Protein AF-A0A553KZY8-F1 (afdb_monomer)

Sequence (275 aa):
MKLNYQLAHQRLLADSADKKVLELLSATKGFQQPDINSLSAKQFLNIAKHLELTEASVRMALSRQTKQGKLNRDDGRYTLTRNQNPYVVPRFWLDIKYRCQPWKQDWLLVSFTDAKLSITVSRRLVRRMELLGLKFVPNLGWLRPNNLSELQQEVSYDLSNATQSNDFVCAILTSLDTNQQVRFQKLWPLAQLNQFYVDAEIYISEEMNRTESLPDDDILKRSFAIGRLLVEQLSIDPWLPEEMIDVNARERLIRTSTSYYQQIKPAWLNILDQD

pLDDT: mean 88.97, std 8.61, range [55.78, 97.56]

Secondary structure (DSSP, 8-state):
----HHHHHHHHHHS-HHHHHHHHHHHHGGG--GGGGSEEHHHHHHHHHHTT--HHHHHHHHHHHHHTTSEEEETTEEEEPPPS-TT---S-HHHHGGGB----S-EEEEEE---S--HHHHHHHHHHHHHTT-EEETTTEEEEES-BTTHHHHHHHHHHHHHSS--EEEEEE----HHHHHHHHTTS-HHHHHHHHHHHHHHHHHHHHHHTTS-HHHHHHHHHHHHHHHHHHHHT-----TTTS-HHHHHHHHHHHHHHHHHHHHHHHHHHT--

Structure (mmCIF, N/CA/C/O backbone):
data_AF-A0A553KZY8-F1
#
_entry.id   AF-A0A553KZY8-F1
#
loop_
_atom_site.group_PDB
_atom_site.id
_atom_site.type_symbol
_atom_site.label_atom_id
_atom_site.label_alt_id
_atom_site.label_comp_id
_atom_site.label_asym_id
_atom_site.label_entity_id
_atom_site.label_seq_id
_atom_site.pdbx_PDB_ins_code
_atom_site.Cartn_x
_atom_site.Cartn_y
_atom_site.Cartn_z
_atom_site.occupancy
_atom_site.B_iso_or_equiv
_atom_site.auth_seq_id
_atom_site.auth_comp_id
_atom_site.auth_asym_id
_atom_site.auth_atom_id
_atom_site.pdbx_PDB_model_num
ATOM 1 N N . MET A 1 1 ? 9.506 10.217 2.127 1.00 61.31 1 MET A N 1
ATOM 2 C CA . MET A 1 1 ? 8.412 10.766 2.967 1.00 61.31 1 MET A CA 1
ATOM 3 C C . MET A 1 1 ? 8.578 10.172 4.359 1.00 61.31 1 MET A C 1
ATOM 5 O O . MET A 1 1 ? 8.914 9.001 4.414 1.00 61.31 1 MET A O 1
ATOM 9 N N . LYS A 1 2 ? 8.428 10.926 5.456 1.00 78.38 2 LYS A N 1
ATOM 10 C CA . LYS A 1 2 ? 8.705 10.414 6.814 1.00 78.38 2 LYS A CA 1
ATOM 11 C C . LYS A 1 2 ? 7.401 10.107 7.553 1.00 78.38 2 LYS A C 1
ATOM 13 O O . LYS A 1 2 ? 6.474 10.915 7.495 1.00 78.38 2 LYS A O 1
ATOM 18 N N . LEU A 1 3 ? 7.325 8.961 8.233 1.00 87.38 3 LEU A N 1
ATOM 19 C CA . LEU A 1 3 ? 6.229 8.685 9.164 1.00 87.38 3 LEU A CA 1
ATOM 20 C C . LEU A 1 3 ? 6.315 9.665 10.340 1.00 87.38 3 LEU A C 1
ATOM 22 O O . LEU A 1 3 ? 7.398 9.942 10.853 1.00 87.38 3 LEU A O 1
ATOM 26 N N . ASN A 1 4 ? 5.179 10.248 10.716 1.00 91.25 4 ASN A N 1
ATOM 27 C CA . ASN A 1 4 ? 5.106 11.253 11.771 1.00 91.25 4 ASN A CA 1
ATOM 28 C C . ASN A 1 4 ? 3.692 11.274 12.363 1.00 91.25 4 ASN A C 1
ATOM 30 O O . ASN A 1 4 ? 2.723 11.512 11.638 1.00 91.25 4 ASN A O 1
ATOM 34 N N . TYR A 1 5 ? 3.584 11.063 13.677 1.00 91.88 5 TYR A N 1
ATOM 35 C CA . TYR A 1 5 ? 2.301 11.043 14.374 1.00 91.88 5 TYR A CA 1
ATOM 36 C C . TYR A 1 5 ? 1.540 12.366 14.299 1.00 91.88 5 TYR A C 1
ATOM 38 O O . TYR A 1 5 ? 0.346 12.342 14.042 1.00 91.88 5 TYR A O 1
ATOM 46 N N . GLN A 1 6 ? 2.193 13.518 14.466 1.00 90.75 6 GLN A N 1
ATOM 47 C CA . GLN A 1 6 ? 1.514 14.819 14.408 1.00 90.75 6 GLN A CA 1
ATOM 48 C C . GLN A 1 6 ? 0.890 15.054 13.030 1.00 90.75 6 GLN A C 1
ATOM 50 O O . GLN A 1 6 ? -0.272 15.442 12.937 1.00 90.75 6 GLN A O 1
ATOM 55 N N . LEU A 1 7 ? 1.631 14.742 11.962 1.00 89.06 7 LEU A N 1
ATOM 56 C CA . LEU A 1 7 ? 1.116 14.812 10.594 1.00 89.06 7 LEU A CA 1
ATOM 57 C C . LEU A 1 7 ? -0.040 13.824 10.382 1.00 89.06 7 LEU A C 1
ATOM 59 O O . LEU A 1 7 ? -1.066 14.184 9.806 1.00 89.06 7 LEU A O 1
ATOM 63 N N . ALA A 1 8 ? 0.118 12.580 10.837 1.00 89.19 8 ALA A N 1
ATOM 64 C CA . ALA A 1 8 ? -0.904 11.547 10.707 1.00 89.19 8 ALA A CA 1
ATOM 65 C C . ALA A 1 8 ? -2.190 11.921 11.461 1.00 89.19 8 ALA A C 1
ATOM 67 O O . ALA A 1 8 ? -3.287 11.789 10.921 1.00 8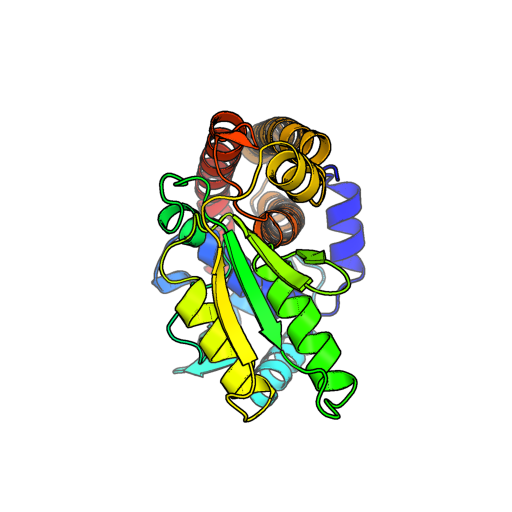9.19 8 ALA A O 1
ATOM 68 N N . HIS A 1 9 ? -2.048 12.451 12.673 1.00 90.31 9 HIS A N 1
ATOM 69 C CA . HIS A 1 9 ? -3.138 12.921 13.514 1.00 90.31 9 HIS A CA 1
ATOM 70 C C . HIS A 1 9 ? -3.841 14.134 12.895 1.00 90.31 9 HIS A C 1
ATOM 72 O O . HIS A 1 9 ? -5.059 14.138 12.766 1.00 90.31 9 HIS A O 1
ATOM 78 N N . GLN A 1 10 ? -3.096 15.129 12.405 1.00 89.81 10 GLN A N 1
ATOM 79 C CA . GLN A 1 10 ? -3.681 16.285 11.721 1.00 89.81 10 GLN A CA 1
ATOM 80 C C . GLN A 1 10 ? -4.483 15.868 10.479 1.00 89.81 10 GLN A C 1
ATOM 82 O O . GLN A 1 10 ? -5.581 16.375 10.249 1.00 89.81 10 GLN A O 1
ATOM 87 N N . ARG A 1 11 ? -3.966 14.919 9.686 1.00 87.44 11 ARG A N 1
ATOM 88 C CA . ARG A 1 11 ? -4.702 14.365 8.539 1.00 87.44 11 ARG A CA 1
ATOM 89 C C . ARG A 1 11 ? -5.957 13.626 8.989 1.00 87.44 11 ARG A C 1
ATOM 91 O O . ARG A 1 11 ? -7.013 13.849 8.409 1.00 87.44 11 ARG A O 1
ATOM 98 N N . LEU A 1 12 ? -5.858 12.820 10.048 1.00 86.44 12 LEU A N 1
ATOM 99 C CA . LEU A 1 12 ? -7.002 12.137 10.645 1.00 86.44 12 LEU A CA 1
ATOM 100 C C . LEU A 1 12 ? -8.098 13.124 11.060 1.00 86.44 12 LEU A C 1
ATOM 102 O O . LEU A 1 12 ? -9.259 12.873 10.763 1.00 86.44 12 LEU A O 1
ATOM 106 N N . LEU A 1 13 ? -7.762 14.254 11.678 1.00 87.00 13 LEU A N 1
ATOM 107 C CA . LEU A 1 13 ? -8.747 15.278 12.044 1.00 87.00 13 LEU A CA 1
ATOM 108 C C . LEU A 1 13 ? -9.434 15.909 10.821 1.00 87.00 13 LEU A C 1
ATOM 110 O O . LEU A 1 13 ? -10.630 16.183 10.864 1.00 87.00 13 LEU A O 1
ATOM 114 N N . ALA A 1 14 ? -8.704 16.093 9.719 1.00 88.12 14 ALA A N 1
ATOM 115 C CA . ALA A 1 14 ? -9.228 16.690 8.489 1.00 88.12 14 ALA A CA 1
ATOM 116 C C . ALA A 1 14 ? -10.047 15.722 7.609 1.00 88.12 14 ALA A C 1
ATOM 118 O O . ALA A 1 14 ? -10.756 16.157 6.699 1.00 88.12 14 ALA A O 1
ATOM 119 N N . ASP A 1 15 ? -9.936 14.410 7.831 1.00 86.50 15 ASP A N 1
ATOM 120 C CA . ASP A 1 15 ? -10.603 13.407 7.005 1.00 86.50 15 ASP A CA 1
ATOM 121 C C . ASP A 1 15 ? -12.103 13.291 7.301 1.00 86.50 15 ASP A C 1
ATOM 123 O O . ASP A 1 15 ? -12.557 13.316 8.447 1.00 86.50 15 ASP A O 1
ATOM 127 N N . SER A 1 16 ? -12.884 13.059 6.245 1.00 89.00 16 SER A N 1
ATOM 128 C CA . SER A 1 16 ? -14.317 12.806 6.373 1.00 89.00 16 SER A CA 1
ATOM 129 C C . SER A 1 16 ? -14.608 11.464 7.056 1.00 89.00 16 SER A C 1
ATOM 131 O O . SER A 1 16 ? -13.838 10.504 6.949 1.00 89.00 16 SER A O 1
ATOM 133 N N . ALA A 1 17 ? -15.781 11.360 7.688 1.00 88.12 17 ALA A N 1
ATOM 134 C CA . ALA A 1 17 ? -16.273 10.102 8.257 1.00 88.12 17 ALA A CA 1
ATOM 135 C C . ALA A 1 17 ? -16.324 8.970 7.213 1.00 88.12 17 ALA A C 1
ATOM 137 O O . ALA A 1 17 ? -15.941 7.841 7.505 1.00 88.12 17 ALA A O 1
ATOM 138 N N . ASP A 1 18 ? -16.705 9.299 5.972 1.00 88.06 18 ASP A N 1
ATOM 139 C CA . ASP A 1 18 ? -16.687 8.389 4.819 1.00 88.06 18 ASP A CA 1
ATOM 140 C C . ASP A 1 18 ? -15.323 7.709 4.633 1.00 88.06 18 ASP A C 1
ATOM 142 O O . ASP A 1 18 ? -15.245 6.498 4.426 1.00 88.06 18 ASP A O 1
ATOM 146 N N . LYS A 1 19 ? -14.241 8.491 4.702 1.00 87.25 19 LYS A N 1
ATOM 147 C CA . LYS A 1 19 ? -12.884 7.990 4.494 1.00 87.25 19 LYS A CA 1
ATOM 148 C C . LYS A 1 19 ? -12.415 7.154 5.688 1.00 87.25 19 LYS A C 1
ATOM 150 O O . LYS A 1 19 ? -11.964 6.027 5.490 1.00 87.25 19 LYS A O 1
ATOM 155 N N . LYS A 1 20 ? -12.624 7.658 6.909 1.00 88.62 20 LYS A N 1
ATOM 156 C CA . LYS A 1 20 ? -12.259 6.962 8.153 1.00 88.62 20 LYS A CA 1
ATOM 157 C C . LYS A 1 20 ? -12.930 5.587 8.267 1.00 88.62 20 LYS A C 1
ATOM 159 O O . LYS A 1 20 ? -12.263 4.624 8.623 1.00 88.62 20 LYS A O 1
ATOM 164 N N . VAL A 1 21 ? -14.214 5.466 7.910 1.00 88.75 21 VAL A N 1
ATOM 165 C CA . VAL A 1 21 ? -14.952 4.186 7.934 1.00 88.75 21 VAL A CA 1
ATOM 166 C C . VAL A 1 21 ? -14.322 3.139 7.006 1.00 88.75 21 VAL A C 1
ATOM 168 O O . VAL A 1 21 ? -14.156 1.988 7.408 1.00 88.75 21 VAL A O 1
ATOM 171 N N . LEU A 1 22 ? -13.937 3.523 5.784 1.00 86.94 22 LEU A N 1
ATOM 172 C CA . LEU A 1 22 ? -13.276 2.606 4.846 1.00 86.94 22 LEU A CA 1
ATOM 173 C C . LEU A 1 22 ? -11.900 2.167 5.356 1.00 86.94 22 LEU A C 1
ATOM 175 O O . LEU A 1 22 ? -11.530 0.998 5.254 1.00 86.94 22 LEU A O 1
ATOM 179 N N . GLU A 1 23 ? -11.132 3.102 5.903 1.00 86.00 23 GLU A N 1
ATOM 180 C CA . GLU A 1 23 ? -9.778 2.825 6.377 1.00 86.00 23 GLU A CA 1
ATOM 181 C C . GLU A 1 23 ? -9.754 2.019 7.668 1.00 86.00 23 GLU A C 1
ATOM 183 O O . GLU A 1 23 ? -8.801 1.286 7.890 1.00 86.00 23 GLU A O 1
ATOM 188 N N . LEU A 1 24 ? -10.799 2.096 8.487 1.00 86.69 24 LEU A N 1
ATOM 189 C CA . LEU A 1 24 ? -10.951 1.280 9.689 1.00 86.69 24 LEU A CA 1
ATOM 190 C C . LEU A 1 24 ? -11.107 -0.207 9.333 1.00 86.69 24 LEU A C 1
ATOM 192 O O . LEU A 1 24 ? -10.422 -1.055 9.906 1.00 86.69 24 LEU A O 1
ATOM 196 N N . LEU A 1 25 ? -11.905 -0.531 8.311 1.00 84.38 25 LEU A N 1
ATOM 197 C CA . LEU A 1 25 ? -11.961 -1.897 7.767 1.00 84.38 25 LEU A CA 1
ATOM 198 C C . LEU A 1 25 ? -10.642 -2.317 7.101 1.00 84.38 25 LEU A C 1
ATOM 200 O O . LEU A 1 25 ? -10.249 -3.478 7.155 1.00 84.38 25 LEU A O 1
ATOM 204 N N . SER A 1 26 ? -9.927 -1.376 6.482 1.00 80.94 26 SER A N 1
ATOM 205 C CA . SER A 1 26 ? -8.594 -1.653 5.934 1.00 80.94 26 SER A CA 1
ATOM 206 C C . SER A 1 26 ? -7.559 -1.925 7.037 1.00 80.94 26 SER A C 1
ATOM 208 O O . SER A 1 26 ? -6.722 -2.810 6.892 1.00 80.94 26 SER A O 1
ATOM 210 N N . ALA A 1 27 ? -7.612 -1.186 8.148 1.00 79.12 27 ALA A N 1
ATOM 211 C CA . ALA A 1 27 ? -6.685 -1.304 9.271 1.00 79.12 27 ALA A CA 1
ATOM 212 C C . ALA A 1 27 ? -6.875 -2.620 10.035 1.00 79.12 27 ALA A C 1
ATOM 214 O O . ALA A 1 27 ? -5.896 -3.288 10.359 1.00 79.12 27 ALA A O 1
ATOM 215 N N . THR A 1 28 ? -8.126 -3.034 10.250 1.00 77.44 28 THR A N 1
ATOM 216 C CA . THR A 1 28 ? -8.461 -4.308 10.913 1.00 77.44 28 THR A CA 1
ATOM 217 C C . THR A 1 28 ? -7.976 -5.531 10.142 1.00 77.44 28 THR A C 1
ATOM 219 O O . THR A 1 28 ? -7.612 -6.540 10.746 1.00 77.44 28 THR A O 1
ATOM 222 N N . LYS A 1 29 ? -7.831 -5.417 8.818 1.00 74.25 29 LYS A N 1
ATOM 223 C CA . LYS A 1 29 ? -7.175 -6.441 8.005 1.00 74.25 29 LYS A CA 1
ATOM 224 C C . LYS A 1 29 ? -5.716 -6.692 8.408 1.00 74.25 29 LYS A C 1
ATOM 226 O O . LYS A 1 29 ? -5.228 -7.817 8.286 1.00 74.25 29 LYS A O 1
ATOM 231 N N . GLY A 1 30 ? -5.027 -5.677 8.934 1.00 71.00 30 GLY A N 1
ATOM 232 C CA . GLY A 1 30 ? -3.665 -5.798 9.457 1.00 71.00 30 GLY A CA 1
ATOM 233 C C . GLY A 1 30 ? -3.533 -6.773 10.628 1.00 71.00 30 GLY A C 1
ATOM 234 O O . GLY A 1 30 ? -2.453 -7.316 10.839 1.00 71.00 30 GLY A O 1
ATOM 235 N N . PHE A 1 31 ? -4.628 -7.077 11.333 1.00 76.38 31 PHE A N 1
ATOM 236 C CA . PHE A 1 31 ? -4.645 -8.082 12.401 1.00 76.38 31 PHE A CA 1
ATOM 237 C C . PHE A 1 31 ? -4.656 -9.524 11.891 1.00 76.38 31 PHE A C 1
ATOM 239 O O . PHE A 1 31 ? -4.496 -10.449 12.691 1.00 76.38 31 PHE A O 1
ATOM 246 N N . GLN A 1 32 ? -4.836 -9.715 10.576 1.00 68.75 32 GLN A N 1
ATOM 247 C CA . GLN A 1 32 ? -4.846 -11.014 9.902 1.00 68.75 32 GLN A CA 1
ATOM 248 C C . GLN A 1 32 ? -5.819 -12.021 10.540 1.00 68.75 32 GLN A C 1
ATOM 250 O O . GLN A 1 32 ? -5.549 -13.220 10.572 1.00 68.75 32 GLN A O 1
ATOM 255 N N . GLN A 1 33 ? -6.958 -11.541 11.050 1.00 69.62 33 GLN A N 1
ATOM 256 C CA . GLN A 1 33 ? -8.022 -12.386 11.589 1.00 69.62 33 GLN A CA 1
ATOM 257 C C . GLN A 1 33 ? -9.261 -12.334 10.691 1.00 69.62 33 GLN A C 1
ATOM 259 O O . GLN A 1 33 ? -9.753 -11.237 10.418 1.00 69.62 33 GLN A O 1
ATOM 264 N N . PRO A 1 34 ? -9.784 -13.493 10.240 1.00 63.12 34 PRO A N 1
ATOM 265 C CA . PRO A 1 34 ? -10.957 -13.551 9.370 1.00 63.12 34 PRO A CA 1
ATOM 266 C C . PRO A 1 34 ? -12.163 -12.793 9.935 1.00 63.12 34 PRO A C 1
ATOM 268 O O . PRO A 1 34 ? -12.806 -12.039 9.205 1.00 63.12 34 PRO A O 1
ATOM 271 N N . ASP A 1 35 ? -12.401 -12.918 11.242 1.00 62.44 35 ASP A N 1
ATOM 272 C CA . ASP A 1 35 ? -13.599 -12.392 11.905 1.00 62.44 35 ASP A CA 1
ATOM 273 C C . ASP A 1 35 ? -13.610 -10.857 12.028 1.00 62.44 35 ASP A C 1
ATOM 275 O O . ASP A 1 35 ? -14.680 -10.247 12.082 1.00 62.44 35 ASP A O 1
ATOM 279 N N . ILE A 1 36 ? -12.433 -10.214 11.984 1.00 69.38 36 ILE A N 1
ATOM 280 C CA . ILE A 1 36 ? -12.276 -8.748 12.100 1.00 69.38 36 ILE A CA 1
ATOM 281 C C . ILE A 1 36 ? -12.229 -8.062 10.727 1.00 69.38 36 ILE A C 1
ATOM 283 O O . ILE A 1 36 ? -12.314 -6.843 10.626 1.00 69.38 36 ILE A O 1
ATOM 287 N N . ASN A 1 37 ? -12.187 -8.824 9.630 1.00 73.25 37 ASN A N 1
ATOM 288 C CA . ASN A 1 37 ? -12.334 -8.251 8.285 1.00 73.25 37 ASN A CA 1
ATOM 289 C C . ASN A 1 37 ? -13.766 -7.753 8.003 1.00 73.25 37 ASN A C 1
ATOM 291 O O . ASN A 1 37 ? -14.035 -7.181 6.943 1.00 73.25 37 ASN A O 1
ATOM 295 N N . SER A 1 38 ? -14.685 -7.988 8.941 1.00 86.69 38 SER A N 1
ATOM 296 C CA . SER A 1 38 ? -16.048 -7.477 8.959 1.00 86.69 38 SER A CA 1
ATOM 297 C C . SER A 1 38 ? -16.322 -6.827 10.309 1.00 86.69 38 SER A C 1
ATOM 299 O O . SER A 1 38 ? -15.850 -7.327 11.326 1.00 86.69 38 SER A O 1
ATOM 301 N N . LEU A 1 39 ? -17.102 -5.748 10.345 1.00 89.94 39 LEU A N 1
ATOM 302 C CA . LEU A 1 39 ? -17.461 -5.074 11.597 1.00 89.94 39 LEU A CA 1
ATOM 303 C C . LEU A 1 39 ? -18.957 -4.799 11.667 1.00 89.94 39 LEU A C 1
ATOM 305 O O . LEU A 1 39 ? -19.567 -4.391 10.679 1.00 89.94 39 LEU A O 1
ATOM 309 N N . SER A 1 40 ? -19.555 -4.993 12.839 1.00 92.19 40 SER A N 1
ATOM 310 C CA . SER A 1 40 ? -20.943 -4.595 13.085 1.00 92.19 40 SER A CA 1
ATOM 311 C C . SER A 1 40 ? -21.071 -3.075 13.220 1.00 92.19 40 SER A C 1
ATOM 313 O O . SER A 1 40 ? -20.104 -2.371 13.520 1.00 92.19 40 SER A O 1
ATOM 315 N N . ALA A 1 41 ? -22.288 -2.544 13.066 1.00 91.38 41 ALA A N 1
ATOM 316 C CA . ALA A 1 41 ? -22.541 -1.131 13.359 1.00 91.38 41 ALA A CA 1
ATOM 317 C C . ALA A 1 41 ? -22.139 -0.756 14.800 1.00 91.38 41 ALA A C 1
ATOM 319 O O . ALA A 1 41 ? -21.591 0.323 15.000 1.00 91.38 41 ALA A O 1
ATOM 320 N N . LYS A 1 42 ? -22.359 -1.646 15.784 1.00 92.25 42 LYS A N 1
ATOM 321 C CA . LYS A 1 42 ? -21.952 -1.433 17.185 1.00 92.25 42 LYS A CA 1
ATOM 322 C C . LYS A 1 42 ? -20.436 -1.249 17.291 1.00 92.25 42 LYS A C 1
ATOM 324 O O . LYS A 1 42 ? -19.985 -0.259 17.851 1.00 92.25 42 LYS A O 1
ATOM 329 N N . GLN A 1 43 ? -19.667 -2.137 16.665 1.00 92.75 43 GLN A N 1
ATOM 330 C CA . GLN A 1 43 ? -18.202 -2.082 16.654 1.00 92.75 43 GLN A CA 1
ATOM 331 C C . GLN A 1 43 ? -17.665 -0.782 16.034 1.00 92.75 43 GLN A C 1
ATOM 333 O O . GLN A 1 43 ? -16.753 -0.163 16.582 1.00 92.75 43 GLN A O 1
ATOM 338 N N . PHE A 1 44 ? -18.269 -0.305 14.937 1.00 91.44 44 PHE A N 1
ATOM 339 C CA . PHE A 1 44 ? -17.931 1.013 14.387 1.00 91.44 44 PHE A CA 1
ATOM 340 C C . PHE A 1 44 ? -18.200 2.147 15.373 1.00 91.44 44 PHE A C 1
ATOM 342 O O . PHE A 1 44 ? -17.392 3.066 15.468 1.00 91.44 44 PHE A O 1
ATOM 349 N N . LEU A 1 45 ? -19.330 2.106 16.081 1.00 91.94 45 LEU A N 1
ATOM 350 C CA . LEU A 1 45 ? -19.699 3.143 17.042 1.00 91.94 45 LEU A CA 1
ATOM 351 C C . LEU A 1 45 ? -18.800 3.137 18.275 1.00 91.94 45 LEU A C 1
ATOM 353 O O . LEU A 1 45 ? -18.464 4.212 18.761 1.00 91.94 45 LEU A O 1
ATOM 357 N N . ASN A 1 46 ? -18.369 1.963 18.735 1.00 92.50 46 ASN A N 1
ATOM 358 C CA . ASN A 1 46 ? -17.397 1.854 19.816 1.00 92.50 46 ASN A CA 1
ATOM 359 C C . ASN A 1 46 ? -16.093 2.555 19.438 1.00 92.50 46 ASN A C 1
ATOM 361 O O . ASN A 1 46 ? -15.693 3.486 20.126 1.00 92.50 46 ASN A O 1
ATOM 365 N N . ILE A 1 47 ? -15.511 2.237 18.278 1.00 90.31 47 ILE A N 1
ATOM 366 C CA . ILE A 1 47 ? -14.293 2.913 17.806 1.00 90.31 47 ILE A CA 1
ATOM 367 C C . ILE A 1 47 ? -14.529 4.410 17.540 1.00 90.31 47 ILE A C 1
ATOM 369 O O . ILE A 1 47 ? -13.666 5.240 17.823 1.00 90.31 47 ILE A O 1
ATOM 373 N N . ALA A 1 48 ? -15.695 4.788 17.012 1.00 87.50 48 ALA A N 1
ATOM 374 C CA . ALA A 1 48 ? -16.004 6.175 16.668 1.00 87.50 48 ALA A CA 1
ATOM 375 C C . ALA A 1 48 ? -15.919 7.137 17.861 1.00 87.50 48 ALA A C 1
ATOM 377 O O . ALA A 1 48 ? -15.438 8.260 17.686 1.00 87.50 48 ALA A O 1
ATOM 378 N N . LYS A 1 49 ? -16.304 6.681 19.064 1.00 88.81 49 LYS A N 1
ATOM 379 C CA . LYS A 1 49 ? -16.183 7.446 20.320 1.00 88.81 49 LYS A CA 1
ATOM 380 C C . LYS A 1 49 ? -14.746 7.911 20.577 1.00 88.81 49 LYS A C 1
ATOM 382 O O . LYS A 1 49 ? -14.540 8.988 21.126 1.00 88.81 49 LYS A O 1
ATOM 387 N N . HIS A 1 50 ? -13.769 7.130 20.128 1.00 89.81 50 HIS A N 1
ATOM 388 C CA . HIS A 1 50 ? -12.344 7.378 20.325 1.00 89.81 50 HIS A CA 1
ATOM 389 C C . HIS A 1 50 ? -11.702 8.163 19.169 1.00 89.81 50 HIS A C 1
ATOM 391 O O . HIS A 1 50 ? -10.619 8.712 19.324 1.00 89.81 50 HIS A O 1
ATOM 397 N N . LEU A 1 51 ? -12.351 8.257 18.004 1.00 86.81 51 LEU A N 1
ATOM 398 C CA . LEU A 1 51 ? -11.788 8.880 16.792 1.00 86.81 51 LEU A CA 1
ATOM 399 C C . LEU A 1 51 ? -12.436 10.223 16.420 1.00 86.81 51 LEU A C 1
ATOM 401 O O . LEU A 1 51 ? -12.390 10.634 15.252 1.00 86.81 51 LEU A O 1
ATOM 405 N N . GLU A 1 52 ? -13.057 10.883 17.402 1.00 84.56 52 GLU A N 1
ATOM 406 C CA . GLU A 1 52 ? -13.779 12.154 17.239 1.00 84.56 52 GLU A CA 1
ATOM 407 C C . GLU A 1 52 ? -14.853 12.080 16.138 1.00 84.56 52 GLU A C 1
ATOM 409 O O . GLU A 1 52 ? -15.073 13.008 15.357 1.00 84.56 52 GLU A O 1
ATOM 414 N N . LEU A 1 53 ? -15.513 10.925 16.041 1.00 88.19 53 LEU A N 1
ATOM 415 C CA . LEU A 1 53 ? -16.591 10.676 15.097 1.00 88.19 53 LEU A CA 1
ATOM 416 C C . LEU A 1 53 ? -17.923 10.637 15.838 1.00 88.19 53 LEU A C 1
ATOM 418 O O . LEU A 1 53 ? -18.096 9.905 16.808 1.00 88.19 53 LEU A O 1
ATOM 422 N N . THR A 1 54 ? -18.904 11.387 15.341 1.00 90.69 54 THR A N 1
ATOM 423 C CA . THR A 1 54 ? -20.262 11.313 15.886 1.00 90.69 54 THR A CA 1
ATOM 424 C C . THR A 1 54 ? -20.971 10.068 15.365 1.00 90.69 54 THR A C 1
ATOM 426 O O . THR A 1 54 ? -20.802 9.687 14.203 1.00 90.69 54 THR A O 1
ATOM 429 N N . GLU A 1 55 ? -21.836 9.471 16.183 1.00 93.38 55 GLU A N 1
ATOM 430 C CA . GLU A 1 55 ? -22.659 8.326 15.777 1.00 93.38 55 GLU A CA 1
ATOM 431 C C . GLU A 1 55 ? -23.450 8.602 14.486 1.00 93.38 55 GLU A C 1
ATOM 433 O O . GLU A 1 55 ? -23.467 7.776 13.569 1.00 93.38 55 GLU A O 1
ATOM 438 N N . ALA A 1 56 ? -24.047 9.793 14.377 1.00 92.88 56 ALA A N 1
ATOM 439 C CA . ALA A 1 56 ? -24.774 10.211 13.183 1.00 92.88 56 ALA A CA 1
ATOM 440 C C . ALA A 1 56 ? -23.878 10.186 11.933 1.00 92.88 56 ALA A C 1
ATOM 442 O O . ALA A 1 56 ? -24.272 9.630 10.904 1.00 92.88 56 ALA A O 1
ATOM 443 N N . SER A 1 57 ? -22.651 10.717 12.028 1.00 93.38 57 SER A N 1
ATOM 444 C CA . SER A 1 57 ? -21.712 10.742 10.900 1.00 93.38 57 SER A CA 1
ATOM 445 C C . SER A 1 57 ? -21.308 9.337 10.442 1.00 93.38 57 SER A C 1
ATOM 447 O O . SER A 1 57 ? -21.243 9.079 9.240 1.00 93.38 57 SER A O 1
ATOM 449 N N . VAL A 1 58 ? -21.115 8.407 11.381 1.00 93.69 58 VAL A N 1
ATOM 450 C CA . VAL A 1 58 ? -20.743 7.015 11.095 1.00 93.69 58 VAL A CA 1
ATOM 451 C C . VAL A 1 58 ? -21.885 6.276 10.413 1.00 93.69 58 VAL A C 1
ATOM 453 O O . VAL A 1 58 ? -21.675 5.644 9.380 1.00 93.69 58 VAL A O 1
ATOM 456 N N . ARG A 1 59 ? -23.113 6.386 10.934 1.00 94.00 59 ARG A N 1
ATOM 457 C CA . ARG A 1 59 ? -24.292 5.745 10.327 1.00 94.00 59 ARG A CA 1
ATOM 458 C C . ARG A 1 59 ? -24.550 6.269 8.913 1.00 94.00 59 ARG A C 1
ATOM 460 O O . ARG A 1 59 ? -24.819 5.480 8.005 1.00 94.00 59 ARG A O 1
ATOM 467 N N . MET A 1 60 ? -24.418 7.583 8.711 1.00 94.88 60 MET A N 1
ATOM 468 C CA . MET A 1 60 ? -24.521 8.196 7.385 1.00 94.88 60 MET A CA 1
ATOM 469 C C . MET A 1 60 ? -23.425 7.696 6.442 1.00 94.88 60 MET A C 1
ATOM 471 O O . MET A 1 60 ? -23.734 7.327 5.309 1.00 94.88 60 MET A O 1
ATOM 475 N N . ALA A 1 61 ? -22.174 7.636 6.906 1.00 94.25 61 ALA A N 1
ATOM 476 C CA . ALA A 1 61 ? -21.053 7.128 6.124 1.00 94.25 61 ALA A CA 1
ATOM 477 C C . ALA A 1 61 ? -21.261 5.661 5.720 1.00 94.25 61 ALA A C 1
ATOM 479 O O . ALA A 1 61 ? -21.180 5.340 4.538 1.00 94.25 61 ALA A O 1
ATOM 480 N N . LEU A 1 62 ? -21.626 4.779 6.656 1.00 94.44 62 LEU A N 1
ATOM 481 C CA . LEU A 1 62 ? -21.913 3.367 6.371 1.00 94.44 62 LEU A CA 1
ATOM 482 C C . LEU A 1 62 ? -23.003 3.213 5.301 1.00 94.44 62 LEU A C 1
ATOM 484 O O . LEU A 1 62 ? -22.811 2.494 4.318 1.00 94.44 62 LEU A O 1
ATOM 488 N N . SER A 1 63 ? -24.117 3.939 5.442 1.00 94.00 63 SER A N 1
ATOM 489 C CA . SER A 1 63 ? -25.205 3.938 4.456 1.00 94.00 63 SER A CA 1
ATOM 490 C C . SER A 1 63 ? -24.730 4.427 3.083 1.00 94.00 63 SER A C 1
ATOM 492 O O . SER A 1 63 ? -24.964 3.779 2.058 1.00 94.00 63 SER A O 1
ATOM 494 N N . ARG A 1 64 ? -23.987 5.539 3.051 1.00 93.94 64 ARG A N 1
ATOM 495 C CA . ARG A 1 64 ? -23.478 6.143 1.817 1.00 93.94 64 ARG A CA 1
ATOM 496 C C . ARG A 1 64 ? -22.467 5.246 1.106 1.00 93.94 64 ARG A C 1
ATOM 498 O O . ARG A 1 64 ? -22.590 5.061 -0.103 1.00 93.94 64 ARG A O 1
ATOM 505 N N . GLN A 1 65 ? -21.495 4.686 1.825 1.00 93.31 65 GLN A N 1
ATOM 506 C CA . GLN A 1 65 ? -20.483 3.795 1.251 1.00 93.31 65 GLN A CA 1
ATOM 507 C C . GLN A 1 65 ? -21.104 2.484 0.748 1.00 93.31 65 GLN A C 1
ATOM 509 O O . GLN A 1 65 ? -20.700 1.995 -0.307 1.00 93.31 65 GLN A O 1
ATOM 514 N N . THR A 1 66 ? -22.129 1.966 1.434 1.00 93.56 66 THR A N 1
ATOM 515 C CA . THR A 1 66 ? -22.903 0.804 0.964 1.00 93.56 66 THR A CA 1
ATOM 516 C C . THR A 1 66 ? -23.651 1.136 -0.330 1.00 93.56 66 THR A C 1
ATOM 518 O O . THR A 1 66 ? -23.525 0.425 -1.321 1.00 93.56 66 THR A O 1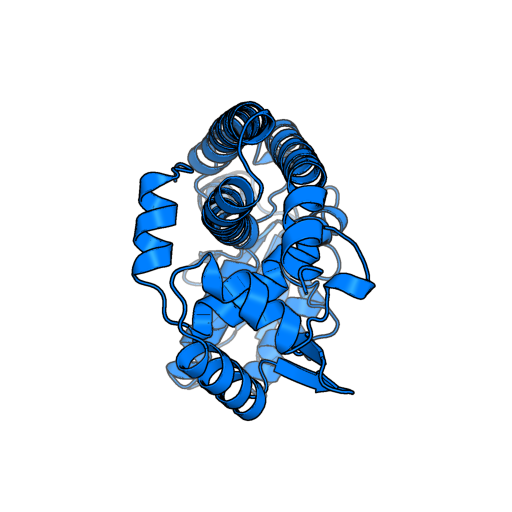
ATOM 521 N N . LYS A 1 67 ? -24.351 2.280 -0.385 1.00 93.00 67 LYS A N 1
ATOM 522 C CA . LYS A 1 67 ? -25.050 2.746 -1.599 1.00 93.00 67 LYS A CA 1
ATOM 523 C C . LYS A 1 67 ? -24.099 2.992 -2.778 1.00 93.00 67 LYS A C 1
ATOM 525 O O . LYS A 1 67 ? -24.490 2.821 -3.926 1.00 93.00 67 LYS A O 1
ATOM 530 N N . GLN A 1 68 ? -22.861 3.403 -2.504 1.00 90.25 68 GLN A N 1
ATOM 531 C CA . GLN A 1 68 ? -21.808 3.582 -3.512 1.00 90.25 68 GLN A CA 1
ATOM 532 C C . GLN A 1 68 ? -21.138 2.264 -3.942 1.00 90.25 68 GLN A C 1
ATOM 534 O O . GLN A 1 68 ? -20.236 2.309 -4.777 1.00 90.25 68 GLN A O 1
ATOM 539 N N . GLY A 1 69 ? -21.527 1.117 -3.374 1.00 89.31 69 GLY A N 1
ATOM 540 C CA . GLY A 1 69 ? -20.947 -0.190 -3.694 1.00 89.31 69 GLY A CA 1
ATOM 541 C C . GLY A 1 69 ? -19.500 -0.362 -3.225 1.00 89.31 69 GLY A C 1
ATOM 542 O O . GLY A 1 69 ? -18.757 -1.142 -3.813 1.00 89.31 69 GLY A O 1
ATOM 543 N N . LYS A 1 70 ? -19.069 0.406 -2.216 1.00 86.75 70 LYS A N 1
ATOM 544 C CA . LYS A 1 70 ? -17.730 0.288 -1.610 1.00 86.75 70 LYS A CA 1
ATOM 545 C C . LYS A 1 70 ? -17.723 -0.592 -0.367 1.00 86.75 70 LYS A C 1
ATOM 547 O O . LYS A 1 70 ? -16.674 -1.129 -0.012 1.00 86.75 70 LYS A O 1
ATOM 552 N N . LEU A 1 71 ? -18.873 -0.693 0.296 1.00 90.31 71 LEU A N 1
ATOM 553 C CA . LEU A 1 71 ? -19.109 -1.633 1.380 1.00 90.31 71 LEU A CA 1
ATOM 554 C C . LEU A 1 71 ? -20.203 -2.612 0.984 1.00 90.31 71 LEU A C 1
ATOM 556 O O . LEU A 1 71 ? -21.210 -2.220 0.392 1.00 90.31 71 LEU A O 1
ATOM 560 N N . ASN A 1 72 ? -20.026 -3.859 1.394 1.00 91.81 72 ASN A N 1
ATOM 561 C CA . ASN A 1 72 ? -21.088 -4.848 1.427 1.00 91.81 72 ASN A CA 1
ATOM 562 C C . ASN A 1 72 ? -21.633 -4.915 2.853 1.00 91.81 72 ASN A C 1
ATOM 564 O O . ASN A 1 72 ? -20.867 -4.822 3.814 1.00 91.81 72 ASN A O 1
ATOM 568 N N . ARG A 1 73 ? -22.949 -5.084 2.984 1.00 92.88 73 ARG A N 1
ATOM 569 C CA . ARG A 1 73 ? -23.609 -5.321 4.267 1.00 92.88 73 ARG A CA 1
ATOM 570 C C . ARG A 1 73 ? -24.266 -6.691 4.231 1.00 92.88 73 ARG A C 1
ATOM 572 O O . ARG A 1 73 ? -25.140 -6.907 3.398 1.00 92.88 73 ARG A O 1
ATOM 579 N N . ASP A 1 74 ? -23.863 -7.558 5.146 1.00 90.25 74 ASP A N 1
ATOM 580 C CA . ASP A 1 74 ? -24.414 -8.899 5.315 1.00 90.25 74 ASP A CA 1
ATOM 581 C C . ASP A 1 74 ? -24.620 -9.175 6.806 1.00 90.25 74 ASP A C 1
ATOM 583 O O . ASP A 1 74 ? -23.755 -8.844 7.614 1.00 90.25 74 ASP A O 1
ATOM 587 N N . ASP A 1 75 ? -25.804 -9.660 7.173 1.00 87.75 75 ASP A N 1
ATOM 588 C CA . ASP A 1 75 ? -26.239 -9.890 8.562 1.00 87.75 75 ASP A CA 1
ATOM 589 C C . ASP A 1 75 ? -25.843 -8.775 9.565 1.00 87.75 75 ASP A C 1
ATOM 591 O O . ASP A 1 75 ? -25.295 -8.986 10.645 1.00 87.75 75 ASP A O 1
ATOM 595 N N . GLY A 1 76 ? -26.031 -7.511 9.166 1.00 85.94 76 GLY A N 1
ATOM 596 C CA . GLY A 1 76 ? -25.697 -6.352 10.009 1.00 85.94 76 GLY A CA 1
ATOM 597 C C . GLY A 1 76 ? -24.198 -6.047 10.170 1.00 85.94 76 GLY A C 1
ATOM 598 O O . GLY A 1 76 ? -23.855 -5.057 10.827 1.00 85.94 76 GLY A O 1
ATOM 599 N N . ARG A 1 77 ? -23.319 -6.826 9.534 1.00 91.44 77 ARG A N 1
ATOM 600 C CA . ARG A 1 77 ? -21.872 -6.604 9.453 1.00 91.44 77 ARG A CA 1
ATOM 601 C C . ARG A 1 77 ? -21.502 -5.956 8.123 1.00 91.44 77 ARG A C 1
ATOM 603 O O . ARG A 1 77 ? -22.132 -6.201 7.097 1.00 91.44 77 ARG A O 1
ATOM 610 N N . TYR A 1 78 ? -20.477 -5.115 8.142 1.00 91.62 78 TYR A N 1
ATOM 611 C CA . TYR A 1 78 ? -19.969 -4.415 6.968 1.00 91.62 78 TYR A CA 1
ATOM 612 C C . TYR A 1 78 ? -18.584 -4.933 6.606 1.00 91.62 78 TYR A C 1
ATOM 614 O O . TYR A 1 78 ? -17.733 -5.097 7.479 1.00 91.62 78 TYR A O 1
ATOM 622 N N . THR A 1 79 ? -18.354 -5.137 5.315 1.00 89.62 79 THR A N 1
ATOM 623 C CA . THR A 1 79 ? -17.063 -5.529 4.738 1.00 89.62 79 THR A CA 1
ATOM 624 C C . THR A 1 79 ? -16.721 -4.619 3.567 1.00 89.62 79 THR A C 1
ATOM 626 O O . THR A 1 79 ? -17.609 -4.051 2.929 1.00 89.62 79 THR A O 1
ATOM 629 N N . LEU A 1 80 ? -15.431 -4.469 3.261 1.00 86.31 80 LEU A N 1
ATOM 630 C CA . LEU A 1 80 ? -15.015 -3.821 2.016 1.00 86.31 80 LEU A CA 1
ATOM 631 C C . LEU A 1 80 ? -15.479 -4.667 0.827 1.00 86.31 80 LEU A C 1
ATOM 633 O O . LEU A 1 80 ? -15.257 -5.879 0.794 1.00 86.31 80 LEU A O 1
ATOM 637 N N . THR A 1 81 ? -16.094 -4.031 -0.169 1.00 86.00 81 THR A N 1
ATOM 638 C CA . THR A 1 81 ? -16.484 -4.723 -1.398 1.00 86.00 81 THR A CA 1
ATOM 639 C C . THR A 1 81 ? -15.237 -5.251 -2.108 1.00 86.00 81 THR A C 1
ATOM 641 O O . THR A 1 81 ? -14.269 -4.518 -2.336 1.00 86.00 81 THR A O 1
ATOM 644 N N . ARG A 1 82 ? -15.245 -6.544 -2.453 1.00 76.19 82 ARG A N 1
ATOM 645 C CA . ARG A 1 82 ? -14.127 -7.197 -3.143 1.00 76.19 82 ARG A CA 1
ATOM 646 C C . ARG A 1 82 ? -13.893 -6.543 -4.506 1.00 76.19 82 ARG A C 1
ATOM 648 O O . ARG A 1 82 ? -14.841 -6.211 -5.216 1.00 76.19 82 ARG A O 1
ATOM 655 N N . ASN A 1 83 ? -12.625 -6.386 -4.886 1.00 74.25 83 ASN A N 1
ATOM 656 C CA . ASN A 1 83 ? -12.297 -5.959 -6.241 1.00 74.25 83 ASN A CA 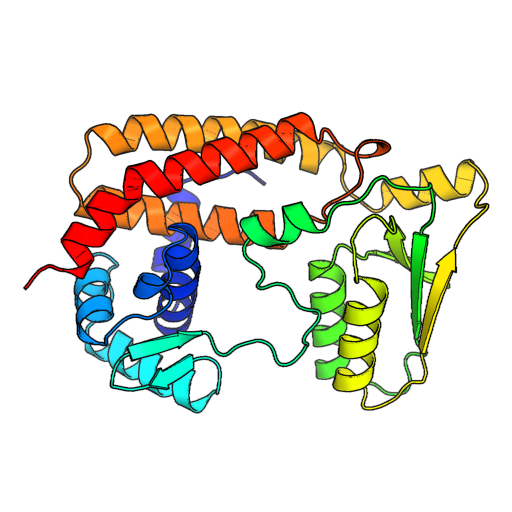1
ATOM 657 C C . ASN A 1 83 ? -12.790 -7.014 -7.245 1.00 74.25 83 ASN A C 1
ATOM 659 O O . ASN A 1 83 ? -12.600 -8.209 -7.029 1.00 74.25 83 ASN A O 1
ATOM 663 N N . GLN A 1 84 ? -13.426 -6.565 -8.325 1.00 74.62 84 GLN A N 1
ATOM 664 C CA . GLN A 1 84 ? -13.924 -7.442 -9.386 1.00 74.62 84 GLN A CA 1
ATOM 665 C C . GLN A 1 84 ? -12.791 -8.041 -10.226 1.00 74.62 84 GLN A C 1
ATOM 667 O O . GLN A 1 84 ? -12.981 -9.084 -10.836 1.00 74.62 84 GLN A O 1
ATOM 672 N N . ASN A 1 85 ? -11.622 -7.396 -10.259 1.00 72.31 85 ASN A N 1
ATOM 673 C CA . ASN A 1 85 ? -10.436 -7.946 -10.898 1.00 72.31 85 ASN A CA 1
ATOM 674 C C . ASN A 1 85 ? -9.890 -9.108 -10.042 1.00 72.31 85 ASN A C 1
ATOM 676 O O . ASN A 1 85 ? -9.437 -8.859 -8.920 1.00 72.31 85 ASN A O 1
ATOM 680 N N . PRO A 1 86 ? -9.914 -10.359 -10.543 1.00 69.88 86 PRO A N 1
ATOM 681 C CA . PRO A 1 86 ? -9.510 -11.532 -9.768 1.00 69.88 86 PRO A CA 1
ATOM 682 C C . PRO A 1 86 ? -8.000 -11.578 -9.509 1.00 69.88 86 PRO A C 1
ATOM 684 O O . PRO A 1 86 ? -7.573 -12.211 -8.549 1.00 69.88 86 PRO A O 1
ATOM 687 N N . TYR A 1 87 ? -7.215 -10.873 -10.327 1.00 70.44 87 TYR A N 1
ATOM 688 C CA . TYR A 1 87 ? -5.763 -10.748 -10.205 1.00 70.44 87 TYR A CA 1
ATOM 689 C C . TYR A 1 87 ? -5.364 -9.612 -9.253 1.00 70.44 87 TYR A C 1
ATO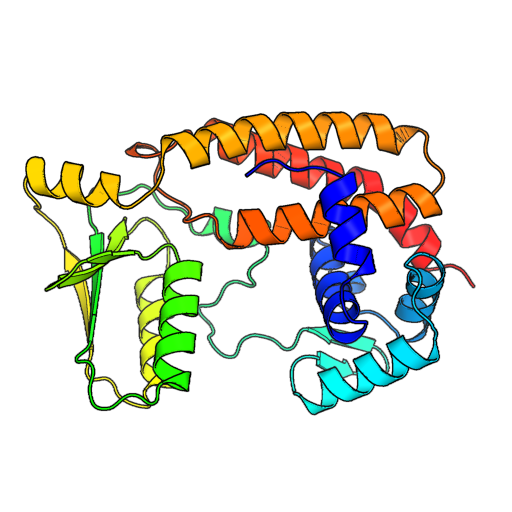M 691 O O . TYR A 1 87 ? -4.195 -9.476 -8.890 1.00 70.44 87 TYR A O 1
ATOM 699 N N . VAL A 1 88 ? -6.329 -8.778 -8.827 1.00 67.81 88 VAL A N 1
ATOM 700 C CA . VAL A 1 88 ? -6.085 -7.790 -7.777 1.00 67.81 88 VAL A CA 1
ATOM 701 C C . VAL A 1 88 ? -5.976 -8.507 -6.458 1.00 67.81 88 VAL A C 1
ATOM 703 O O . VAL A 1 88 ? -6.964 -8.862 -5.813 1.00 67.81 88 VAL A O 1
ATOM 706 N N . VAL A 1 89 ? -4.743 -8.592 -5.998 1.00 56.59 89 VAL A N 1
ATOM 707 C CA . VAL A 1 89 ? -4.492 -8.838 -4.596 1.00 56.59 89 VAL A CA 1
ATOM 708 C C . VAL A 1 89 ? -4.971 -7.609 -3.809 1.00 56.59 89 VAL A C 1
ATOM 710 O O . VAL A 1 89 ? -4.622 -6.474 -4.166 1.00 56.59 89 VAL A O 1
ATOM 713 N N . PRO A 1 90 ? -5.814 -7.786 -2.772 1.00 56.38 90 PRO A N 1
ATOM 714 C CA . PRO A 1 90 ? -6.212 -6.693 -1.901 1.00 56.38 90 PRO A CA 1
ATOM 715 C C . PRO A 1 90 ? -4.977 -5.891 -1.476 1.00 56.38 90 PRO A C 1
ATOM 717 O O . PRO A 1 90 ? -4.000 -6.464 -1.009 1.00 56.38 90 PRO A O 1
ATOM 720 N N . ARG A 1 91 ? -4.997 -4.569 -1.672 1.00 55.78 91 ARG A N 1
ATOM 721 C CA . ARG A 1 91 ? -3.827 -3.682 -1.517 1.00 55.78 91 ARG A CA 1
ATOM 722 C C . ARG A 1 91 ? -3.478 -3.416 -0.053 1.00 55.78 91 ARG A C 1
ATOM 724 O O . ARG A 1 91 ? -3.325 -2.280 0.371 1.00 55.78 91 ARG A O 1
ATOM 731 N N . PHE A 1 92 ? -3.394 -4.481 0.725 1.00 64.50 92 PHE A N 1
ATOM 732 C CA . PHE A 1 92 ? -2.678 -4.487 1.975 1.00 64.50 92 PHE A CA 1
ATOM 733 C C . PHE A 1 92 ? -1.283 -5.023 1.666 1.00 64.50 92 PHE A C 1
ATOM 735 O O . PHE A 1 92 ? -1.130 -6.052 1.010 1.00 64.50 92 PHE A O 1
ATOM 742 N N . TRP A 1 93 ? -0.259 -4.307 2.109 1.00 69.56 93 TRP A N 1
ATOM 743 C CA . TRP A 1 93 ? 1.140 -4.608 1.800 1.00 69.56 93 TRP A CA 1
ATOM 744 C C . TRP A 1 93 ? 1.580 -6.020 2.235 1.00 69.56 93 TRP A C 1
ATOM 746 O O . TRP A 1 93 ? 2.537 -6.560 1.686 1.00 69.56 93 TRP A O 1
ATOM 756 N N . LEU A 1 94 ? 0.854 -6.653 3.167 1.00 72.62 94 LEU A N 1
ATOM 757 C CA . LEU A 1 94 ? 1.084 -8.052 3.547 1.00 72.62 94 LEU A CA 1
ATOM 758 C C . LEU A 1 94 ? 0.838 -9.048 2.421 1.00 72.62 94 LEU A C 1
ATOM 760 O O . LEU A 1 94 ? 1.427 -10.122 2.467 1.00 72.62 94 LEU A O 1
ATOM 764 N N . ASP A 1 95 ? -0.004 -8.727 1.443 1.00 77.94 95 ASP A N 1
ATOM 765 C CA . ASP A 1 95 ? -0.387 -9.701 0.425 1.00 77.94 95 ASP A CA 1
ATOM 766 C C . ASP A 1 95 ? 0.526 -9.613 -0.808 1.00 77.94 95 ASP A C 1
ATOM 768 O O . ASP A 1 95 ? 0.913 -10.620 -1.395 1.00 77.94 95 ASP A O 1
ATOM 772 N N . ILE A 1 96 ? 0.926 -8.397 -1.186 1.00 78.69 96 ILE A N 1
ATOM 773 C CA . ILE A 1 96 ? 1.763 -8.139 -2.368 1.00 78.69 96 ILE A CA 1
ATOM 774 C C . ILE A 1 96 ? 3.200 -8.657 -2.212 1.00 78.69 96 ILE A C 1
ATOM 776 O O . ILE A 1 96 ? 3.806 -9.031 -3.214 1.00 78.69 96 ILE A O 1
ATOM 780 N N . LYS A 1 97 ? 3.725 -8.789 -0.984 1.00 80.75 97 LYS A N 1
ATOM 781 C CA . LYS A 1 97 ? 5.059 -9.375 -0.756 1.00 80.75 97 LYS A CA 1
ATOM 782 C C . LYS A 1 97 ? 5.184 -10.800 -1.304 1.00 80.75 97 LYS A C 1
ATOM 784 O O . LYS A 1 97 ? 6.256 -11.181 -1.756 1.00 80.75 97 LYS A O 1
ATOM 789 N N . TYR A 1 98 ? 4.087 -11.562 -1.323 1.00 84.62 98 TYR A N 1
ATOM 790 C CA . TYR A 1 98 ? 4.061 -12.931 -1.846 1.00 84.62 98 TYR A CA 1
ATOM 791 C C . TYR A 1 98 ? 4.033 -12.997 -3.379 1.00 84.62 98 TYR A C 1
ATOM 793 O O . TYR A 1 98 ? 4.161 -14.077 -3.947 1.00 84.62 98 TYR A O 1
ATOM 801 N N . ARG A 1 99 ? 3.875 -11.855 -4.059 1.00 87.31 99 ARG A N 1
ATOM 802 C CA . ARG A 1 99 ? 3.925 -11.770 -5.523 1.00 87.31 99 ARG A CA 1
ATOM 803 C C . ARG A 1 99 ? 5.326 -11.529 -6.058 1.00 87.31 99 ARG A C 1
ATOM 805 O O . ARG A 1 99 ? 5.541 -11.739 -7.247 1.00 87.31 99 ARG A O 1
ATOM 812 N N . CYS A 1 100 ? 6.256 -11.067 -5.224 1.00 90.81 100 CYS A N 1
ATOM 813 C CA . CYS A 1 100 ? 7.626 -10.804 -5.643 1.00 90.81 100 CYS A CA 1
ATOM 814 C C . CYS A 1 100 ? 8.302 -12.095 -6.115 1.00 90.81 100 CYS A C 1
ATOM 816 O O . CYS A 1 100 ? 8.300 -13.098 -5.408 1.00 90.81 100 CYS A O 1
ATOM 818 N N . GLN A 1 101 ? 8.883 -12.048 -7.307 1.00 92.88 101 GLN A N 1
ATOM 819 C CA . GLN A 1 101 ? 9.657 -13.121 -7.923 1.00 92.88 101 GLN A CA 1
ATOM 820 C C . GLN A 1 101 ? 11.068 -12.613 -8.252 1.00 92.88 101 GLN A C 1
ATOM 822 O O . GLN A 1 101 ? 11.237 -11.403 -8.448 1.00 92.88 101 GLN A O 1
ATOM 827 N N . PRO A 1 102 ? 12.069 -13.509 -8.361 1.00 94.81 102 PRO A N 1
ATOM 828 C CA . PRO A 1 102 ? 13.379 -13.152 -8.890 1.00 94.81 102 PRO A CA 1
ATOM 829 C C . PRO A 1 102 ? 13.245 -12.501 -10.265 1.00 94.81 102 PRO A C 1
ATOM 831 O O . PRO A 1 102 ? 12.552 -13.019 -11.148 1.00 94.81 102 PRO A O 1
ATOM 834 N N . TRP A 1 103 ? 13.889 -11.353 -10.437 1.00 95.69 103 TRP A N 1
ATOM 835 C CA . TRP A 1 103 ? 13.795 -10.586 -11.666 1.00 95.69 103 TRP A CA 1
ATOM 836 C C . TRP A 1 103 ? 14.773 -11.117 -12.708 1.00 95.69 103 TRP A C 1
ATOM 838 O O . TRP A 1 103 ? 15.941 -11.351 -12.422 1.00 95.69 103 TRP A O 1
ATOM 848 N N . LYS A 1 104 ? 14.310 -11.308 -13.946 1.00 94.44 104 LYS A N 1
ATOM 849 C CA . LYS A 1 104 ? 15.133 -11.870 -15.031 1.00 94.44 104 LYS A CA 1
ATOM 850 C C . LYS A 1 104 ? 15.672 -10.784 -15.956 1.00 94.44 104 LYS A C 1
ATOM 852 O O . LYS A 1 104 ? 15.905 -11.033 -17.136 1.00 94.44 104 LYS A O 1
ATOM 857 N N . GLN A 1 105 ? 15.822 -9.570 -15.425 1.00 93.56 105 GLN A N 1
ATOM 858 C CA . GLN A 1 105 ? 16.160 -8.362 -16.184 1.00 93.56 105 GLN A CA 1
ATOM 859 C C . GLN A 1 105 ? 15.155 -8.033 -17.308 1.00 93.56 105 GLN A C 1
ATOM 861 O O . GLN A 1 105 ? 15.466 -7.299 -18.248 1.00 93.56 105 GLN A O 1
ATOM 866 N N . ASP A 1 106 ? 13.932 -8.556 -17.205 1.00 96.12 106 ASP A N 1
ATOM 867 C CA . ASP A 1 106 ? 12.844 -8.405 -18.164 1.00 96.12 106 ASP A CA 1
ATOM 868 C C . ASP A 1 106 ? 11.819 -7.358 -17.706 1.00 96.12 106 ASP A C 1
ATOM 870 O O . ASP A 1 106 ? 11.548 -7.169 -16.522 1.00 96.12 106 ASP A O 1
ATOM 874 N N . TRP A 1 107 ? 11.232 -6.621 -18.639 1.00 97.44 107 TRP A N 1
ATOM 875 C CA . TRP A 1 107 ? 10.389 -5.475 -18.303 1.00 97.44 107 TRP A CA 1
ATOM 876 C C . TRP A 1 107 ? 8.982 -5.680 -18.822 1.00 97.44 107 TRP A C 1
ATOM 878 O O . TRP A 1 107 ? 8.793 -6.010 -19.986 1.00 97.44 107 TRP A O 1
ATOM 888 N N . LEU A 1 108 ? 7.983 -5.425 -17.985 1.00 97.50 108 LEU A N 1
ATOM 889 C CA . LEU A 1 108 ? 6.614 -5.320 -18.456 1.00 97.50 108 LEU A CA 1
ATOM 890 C C . LEU A 1 108 ? 6.447 -3.965 -19.143 1.00 97.50 108 LEU A C 1
ATOM 892 O O . LEU A 1 108 ? 6.565 -2.925 -18.490 1.00 97.50 108 LEU A O 1
ATOM 896 N N . LEU A 1 109 ? 6.149 -3.995 -20.438 1.00 96.81 109 LEU A N 1
ATOM 897 C CA . LEU A 1 109 ? 5.735 -2.849 -21.232 1.00 96.81 109 LEU A CA 1
ATOM 898 C C . LEU A 1 109 ? 4.239 -2.927 -21.504 1.00 96.81 109 LEU A C 1
ATOM 900 O O . LEU A 1 109 ? 3.723 -3.926 -21.998 1.00 96.81 109 LEU A O 1
ATOM 904 N N . VAL A 1 110 ? 3.563 -1.819 -21.254 1.00 94.81 110 VAL A N 1
ATOM 905 C CA . VAL A 1 110 ? 2.149 -1.636 -21.531 1.00 94.81 110 VAL A CA 1
ATOM 906 C C . VAL A 1 110 ? 2.005 -0.373 -22.363 1.00 94.81 110 VAL A C 1
ATOM 908 O O . VAL A 1 110 ? 2.209 0.740 -21.879 1.00 94.81 110 VAL A O 1
ATOM 911 N N . SER A 1 111 ? 1.664 -0.540 -23.631 1.00 91.25 111 SER A N 1
ATOM 912 C CA . SER A 1 111 ? 1.461 0.557 -24.567 1.00 91.25 111 SER A CA 1
ATOM 913 C C . SER A 1 111 ? 0.050 0.468 -25.106 1.00 91.25 111 SER A C 1
ATOM 915 O O . SER A 1 111 ? -0.342 -0.551 -25.657 1.00 91.25 111 SER A O 1
ATOM 917 N N . PHE A 1 112 ? -0.740 1.511 -24.927 1.00 83.25 112 PHE A N 1
ATOM 918 C CA . PHE A 1 112 ? -2.080 1.571 -25.486 1.00 83.25 112 PHE A CA 1
ATOM 919 C C . PHE A 1 112 ? -2.222 2.869 -26.248 1.00 83.25 112 PHE A C 1
ATOM 921 O O . PHE A 1 112 ? -1.686 3.905 -25.845 1.00 83.25 112 PHE A O 1
ATOM 928 N N . THR A 1 113 ? -2.921 2.805 -27.375 1.00 68.19 113 THR A N 1
ATOM 929 C CA . THR A 1 113 ? -3.253 4.016 -28.111 1.00 68.19 113 THR A CA 1
ATOM 930 C C . THR A 1 113 ? -4.239 4.819 -27.281 1.00 68.19 113 THR A C 1
ATOM 932 O O . THR A 1 113 ? -5.201 4.264 -26.752 1.00 68.19 113 THR A O 1
ATOM 935 N N . ASP A 1 114 ? -4.014 6.126 -27.189 1.00 62.00 114 ASP A N 1
ATOM 936 C CA . ASP A 1 114 ? -4.829 7.087 -26.436 1.00 62.00 114 ASP A CA 1
ATOM 937 C C . ASP A 1 114 ? -6.175 7.356 -27.150 1.00 62.00 114 ASP A C 1
ATOM 939 O O . ASP A 1 114 ? -6.604 8.493 -27.348 1.00 62.00 114 ASP A O 1
ATOM 943 N N . ALA A 1 115 ? -6.822 6.295 -27.641 1.00 61.59 115 ALA A N 1
ATOM 944 C CA . ALA A 1 115 ? -8.038 6.332 -28.433 1.00 61.59 115 ALA A CA 1
ATOM 945 C C . ALA A 1 115 ? -9.156 6.990 -27.620 1.00 61.59 115 ALA A C 1
ATOM 947 O O . ALA A 1 115 ? -9.778 6.335 -26.795 1.00 61.59 115 ALA A O 1
ATOM 948 N N . LYS A 1 116 ? -9.361 8.302 -27.821 1.00 69.50 116 LYS A N 1
ATOM 949 C CA . LYS A 1 116 ? -10.409 9.171 -27.239 1.00 69.50 116 LYS A CA 1
ATOM 950 C C . LYS A 1 116 ? -10.924 8.727 -25.859 1.00 69.50 116 LYS A C 1
ATOM 952 O O . LYS A 1 116 ? -12.131 8.750 -25.609 1.00 69.50 116 LYS A O 1
ATOM 957 N N . LEU A 1 117 ? -10.027 8.336 -24.951 1.00 79.00 117 LEU A N 1
ATOM 958 C CA . LEU A 1 117 ? -10.431 7.972 -23.602 1.00 79.00 117 LEU A CA 1
ATOM 959 C C . LEU A 1 117 ? -10.959 9.233 -22.924 1.00 79.00 117 LEU A C 1
ATOM 961 O O . LEU A 1 117 ? -10.390 10.320 -23.049 1.00 79.00 117 LEU A O 1
ATOM 965 N N . SER A 1 118 ? -12.072 9.104 -22.204 1.00 85.19 118 SER A N 1
ATOM 966 C CA . SER A 1 118 ? -12.544 10.227 -21.400 1.00 85.19 118 SER A CA 1
ATOM 967 C C . SER A 1 118 ? -11.496 10.567 -20.338 1.00 85.19 118 SER A C 1
ATOM 969 O O . SER A 1 118 ? -10.840 9.680 -19.788 1.00 85.19 118 SER A O 1
ATOM 971 N N . ILE A 1 119 ? -11.389 11.850 -19.981 1.00 85.75 119 ILE A N 1
ATOM 972 C CA . ILE A 1 119 ? -10.447 12.340 -18.959 1.00 85.75 119 ILE A CA 1
ATOM 973 C C . ILE A 1 119 ? -10.561 11.525 -17.657 1.00 85.75 119 ILE A C 1
ATOM 975 O O . ILE A 1 119 ? -9.561 11.235 -16.998 1.00 85.75 119 ILE A O 1
ATOM 979 N N . THR A 1 120 ? -11.780 11.124 -17.290 1.00 86.44 120 THR A N 1
ATOM 980 C CA . THR A 1 120 ? -12.058 10.302 -16.106 1.00 86.44 120 THR A CA 1
ATOM 981 C C . THR A 1 120 ? -11.437 8.909 -16.209 1.00 86.44 120 THR A C 1
ATOM 983 O O . THR A 1 120 ? -10.821 8.444 -15.248 1.00 86.44 120 THR A O 1
ATOM 986 N N . VAL A 1 121 ? -11.566 8.249 -17.364 1.00 85.56 121 VAL A N 1
ATOM 987 C CA . VAL A 1 121 ? -10.982 6.922 -17.604 1.00 85.56 121 VAL A CA 1
ATOM 988 C C . VAL A 1 121 ? -9.459 7.008 -17.607 1.00 85.56 121 VAL A C 1
ATOM 990 O O . VAL A 1 121 ? -8.823 6.235 -16.890 1.00 85.56 121 VAL A O 1
ATOM 993 N N . SER A 1 122 ? -8.877 7.994 -18.296 1.00 86.56 122 SER A N 1
ATOM 994 C CA . SER A 1 122 ? -7.422 8.187 -18.333 1.00 86.56 122 SER A CA 1
ATOM 995 C C . SER A 1 122 ? -6.842 8.424 -16.938 1.00 86.56 122 SER A C 1
ATOM 997 O O . SER A 1 122 ? -5.884 7.763 -16.549 1.00 86.56 122 SER A O 1
ATOM 999 N N . ARG A 1 123 ? -7.460 9.290 -16.119 1.00 87.38 123 ARG A N 1
ATOM 1000 C CA . ARG A 1 123 ? -7.025 9.522 -14.726 1.00 87.38 123 ARG A CA 1
ATOM 1001 C C . ARG A 1 123 ? -7.111 8.262 -13.867 1.00 87.38 123 ARG A C 1
ATOM 1003 O O . ARG A 1 123 ? -6.222 8.014 -13.053 1.00 87.38 123 ARG A O 1
ATOM 1010 N N . ARG A 1 124 ? -8.172 7.464 -14.031 1.00 85.62 124 ARG A N 1
ATOM 1011 C CA . ARG A 1 124 ? -8.329 6.191 -13.312 1.00 85.62 124 ARG A CA 1
ATOM 1012 C C . ARG A 1 124 ? -7.232 5.202 -13.698 1.00 85.62 124 ARG A C 1
ATOM 1014 O O . ARG A 1 124 ? -6.675 4.563 -12.809 1.00 85.62 124 ARG A O 1
ATOM 1021 N N . LEU A 1 125 ? -6.921 5.098 -14.990 1.00 87.31 125 LEU A N 1
ATOM 1022 C CA . LEU A 1 125 ? -5.864 4.230 -15.502 1.00 87.31 125 LEU A CA 1
ATOM 1023 C C . LEU A 1 125 ? -4.487 4.668 -15.017 1.00 87.31 125 LEU A C 1
ATOM 1025 O O . LEU A 1 125 ? -3.788 3.849 -14.439 1.00 87.31 125 LEU A O 1
ATOM 1029 N N . VAL A 1 126 ? -4.140 5.951 -15.147 1.00 88.94 126 VAL A N 1
ATOM 1030 C CA . VAL A 1 126 ? -2.890 6.525 -14.611 1.00 88.94 126 VAL A CA 1
ATOM 1031 C C . VAL A 1 126 ? -2.713 6.135 -13.148 1.00 88.94 126 VAL A C 1
ATOM 1033 O O . VAL A 1 126 ? -1.733 5.485 -12.794 1.00 88.94 126 VAL A O 1
ATOM 1036 N N . ARG A 1 127 ? -3.717 6.424 -12.311 1.00 87.25 127 ARG A N 1
ATOM 1037 C CA . ARG A 1 127 ? -3.675 6.078 -10.887 1.00 87.25 127 ARG A CA 1
ATOM 1038 C C . ARG A 1 127 ? -3.500 4.577 -10.671 1.00 87.25 127 ARG A C 1
ATOM 1040 O O . ARG A 1 127 ? -2.800 4.171 -9.751 1.00 87.25 127 ARG A O 1
ATOM 1047 N N . ARG A 1 128 ? -4.151 3.741 -11.481 1.00 87.38 128 ARG A N 1
ATOM 1048 C CA . ARG A 1 128 ? -4.048 2.282 -11.375 1.00 87.38 128 ARG A CA 1
ATOM 1049 C C . ARG A 1 128 ? -2.652 1.779 -11.745 1.00 87.38 128 ARG A C 1
ATOM 1051 O O . ARG A 1 128 ? -2.129 0.933 -11.028 1.00 87.38 128 ARG A O 1
ATOM 1058 N N . MET A 1 129 ? -2.053 2.325 -12.799 1.00 90.56 129 MET A N 1
ATOM 1059 C CA . MET A 1 129 ? -0.698 1.997 -13.243 1.00 90.56 129 MET A CA 1
ATOM 1060 C C . MET A 1 129 ? 0.347 2.430 -12.213 1.00 90.56 129 MET A C 1
ATOM 1062 O O . MET A 1 129 ? 1.208 1.637 -11.842 1.00 90.56 129 MET A O 1
ATOM 1066 N N . GLU A 1 130 ? 0.222 3.643 -11.674 1.00 89.38 130 GLU A N 1
ATOM 1067 C CA . GLU A 1 130 ? 1.089 4.144 -10.600 1.00 89.38 130 GLU A CA 1
ATOM 1068 C C . GLU A 1 130 ? 0.987 3.288 -9.338 1.00 89.38 130 GLU A C 1
ATOM 1070 O O . GLU A 1 130 ? 1.998 2.935 -8.738 1.00 89.38 130 GLU A O 1
ATOM 1075 N N . LEU A 1 131 ? -0.234 2.896 -8.968 1.00 85.94 131 LEU A N 1
ATOM 1076 C CA . LEU A 1 131 ? -0.484 1.972 -7.867 1.00 85.94 131 LEU A CA 1
ATOM 1077 C C . LEU A 1 131 ? 0.112 0.576 -8.115 1.00 85.94 131 LEU A C 1
ATOM 1079 O O . LEU A 1 131 ? 0.337 -0.174 -7.171 1.00 85.94 131 LEU A O 1
ATOM 1083 N N . LEU A 1 132 ? 0.326 0.186 -9.369 1.00 89.00 132 LEU A N 1
ATOM 1084 C CA . LEU A 1 132 ? 1.046 -1.029 -9.748 1.00 89.00 132 LEU A CA 1
ATOM 1085 C C . LEU A 1 132 ? 2.533 -0.756 -9.993 1.00 89.00 132 LEU A C 1
ATOM 1087 O O . LEU A 1 132 ? 3.209 -1.594 -10.575 1.00 89.00 132 LEU A O 1
ATOM 1091 N N . GLY A 1 133 ? 3.065 0.398 -9.588 1.00 92.69 133 GLY A N 1
ATOM 1092 C CA . GLY A 1 133 ? 4.481 0.734 -9.711 1.00 92.69 133 GLY A CA 1
ATOM 1093 C C . GLY A 1 133 ? 4.968 1.011 -11.136 1.00 92.69 133 GLY A C 1
ATOM 1094 O O . GLY A 1 133 ? 6.175 1.179 -11.312 1.00 92.69 133 GLY A O 1
ATOM 1095 N N . LEU A 1 134 ? 4.082 1.073 -12.140 1.00 95.56 134 LEU A N 1
ATOM 1096 C CA . LEU A 1 134 ? 4.457 1.410 -13.514 1.00 95.56 134 LEU A CA 1
ATOM 1097 C C . LEU A 1 134 ? 4.812 2.894 -13.636 1.00 95.56 134 LEU A C 1
ATOM 1099 O O . LEU A 1 134 ? 4.216 3.761 -12.990 1.00 95.56 134 LEU A O 1
ATOM 1103 N N . LYS A 1 135 ? 5.768 3.187 -14.517 1.00 96.50 135 LYS A N 1
ATOM 1104 C CA . LYS A 1 135 ? 6.177 4.545 -14.880 1.00 96.50 135 LYS A CA 1
ATOM 1105 C C . LYS A 1 135 ? 5.971 4.775 -16.365 1.00 96.50 135 LYS A C 1
ATOM 1107 O O . LYS A 1 135 ? 6.298 3.922 -17.182 1.00 96.50 135 LYS A O 1
ATOM 1112 N N . PHE A 1 136 ? 5.415 5.931 -16.706 1.00 94.62 136 PHE A N 1
ATOM 1113 C CA . PHE A 1 136 ? 5.209 6.312 -18.094 1.00 94.62 136 PHE A CA 1
ATOM 1114 C C . PHE A 1 136 ? 6.519 6.798 -18.723 1.00 94.62 136 PHE A C 1
ATOM 1116 O O . PHE A 1 136 ? 7.208 7.655 -18.168 1.00 94.62 136 PHE A O 1
ATOM 1123 N N . VAL A 1 137 ? 6.839 6.265 -19.897 1.00 94.44 137 VAL A N 1
ATOM 1124 C CA . VAL A 1 137 ? 7.982 6.635 -20.729 1.00 94.44 137 VAL A CA 1
ATOM 1125 C C . VAL A 1 137 ? 7.445 7.192 -22.053 1.00 94.44 137 VAL A C 1
ATOM 1127 O O . VAL A 1 137 ? 6.770 6.461 -22.788 1.00 94.44 137 VAL A O 1
ATOM 1130 N N . PRO A 1 138 ? 7.739 8.462 -22.395 1.00 90.44 138 PRO A N 1
ATOM 1131 C CA . PRO A 1 138 ? 7.299 9.055 -23.655 1.00 90.44 138 PRO A CA 1
ATOM 1132 C C . PRO A 1 138 ? 7.729 8.223 -24.869 1.00 90.44 138 PRO A C 1
ATOM 1134 O O . PRO A 1 138 ? 8.856 7.731 -24.912 1.00 90.44 138 PRO A O 1
ATOM 1137 N N . ASN A 1 139 ? 6.839 8.099 -25.857 1.00 88.31 139 ASN A N 1
ATOM 1138 C CA . ASN A 1 139 ? 7.024 7.325 -27.097 1.00 88.31 139 ASN A CA 1
ATOM 1139 C C . ASN A 1 139 ? 7.206 5.807 -26.919 1.00 88.31 139 ASN A C 1
ATOM 1141 O O . ASN A 1 139 ? 7.513 5.120 -27.889 1.00 88.31 139 ASN A O 1
ATOM 1145 N N . LEU A 1 140 ? 7.012 5.282 -25.706 1.00 91.75 140 LEU A N 1
ATOM 1146 C CA . LEU A 1 140 ? 7.103 3.851 -25.422 1.00 91.75 140 LEU A CA 1
ATOM 1147 C C . LEU A 1 140 ? 5.819 3.344 -24.749 1.00 91.75 140 LEU A C 1
ATOM 1149 O O . LEU A 1 140 ? 5.150 2.460 -25.281 1.00 91.75 140 LEU A O 1
ATOM 1153 N N . GLY A 1 141 ? 5.438 3.939 -23.616 1.00 93.06 141 GLY A N 1
ATOM 1154 C CA . GLY A 1 141 ? 4.275 3.532 -22.826 1.00 93.06 141 GLY A CA 1
ATOM 1155 C C . GLY A 1 141 ? 4.598 3.407 -21.339 1.00 93.06 141 GLY A C 1
ATOM 1156 O O . GLY A 1 141 ? 5.549 4.003 -20.839 1.00 93.06 141 GLY A O 1
ATOM 1157 N N . TRP A 1 142 ? 3.795 2.638 -20.616 1.00 95.88 142 TRP A N 1
ATOM 1158 C CA . TRP A 1 142 ? 3.998 2.328 -19.205 1.00 95.88 142 TRP A CA 1
ATOM 1159 C C . TRP A 1 142 ? 4.955 1.157 -19.039 1.00 95.88 142 TRP A C 1
ATOM 1161 O O . TRP A 1 142 ? 4.813 0.138 -19.706 1.00 95.88 142 TRP A O 1
ATOM 1171 N N . LEU A 1 143 ? 5.909 1.288 -18.127 1.00 96.81 143 LEU A N 1
ATOM 1172 C CA . LEU A 1 143 ? 6.993 0.333 -17.957 1.00 96.81 143 LEU A CA 1
ATOM 1173 C C . LEU A 1 143 ? 7.238 0.030 -16.475 1.00 96.81 143 LEU A C 1
ATOM 1175 O O . LEU A 1 143 ? 7.166 0.932 -15.636 1.00 96.81 143 LEU A O 1
ATOM 1179 N N . ARG A 1 144 ? 7.584 -1.220 -16.156 1.00 97.31 144 ARG A N 1
ATOM 1180 C CA . ARG A 1 144 ? 8.223 -1.604 -14.885 1.00 97.31 144 ARG A CA 1
ATOM 1181 C C . ARG A 1 144 ? 9.029 -2.899 -15.001 1.00 97.31 144 ARG A C 1
ATOM 1183 O O . ARG A 1 144 ? 8.797 -3.651 -15.945 1.00 97.31 144 ARG A O 1
ATOM 1190 N N . PRO A 1 145 ? 9.916 -3.208 -14.039 1.00 97.56 145 PRO A N 1
ATOM 1191 C CA . PRO A 1 145 ? 10.463 -4.554 -13.904 1.00 97.56 145 PRO A CA 1
ATOM 1192 C C . PRO A 1 145 ? 9.345 -5.599 -13.787 1.00 97.56 145 PRO A C 1
ATOM 1194 O O . PRO A 1 145 ? 8.359 -5.386 -13.067 1.00 97.56 145 PRO A O 1
ATOM 1197 N N . ASN A 1 146 ? 9.493 -6.722 -14.491 1.00 96.75 146 ASN A N 1
ATOM 1198 C CA . ASN A 1 146 ? 8.543 -7.834 -14.502 1.00 96.75 146 ASN A CA 1
ATOM 1199 C C . ASN A 1 146 ? 8.812 -8.825 -13.354 1.00 96.75 146 ASN A C 1
ATOM 1201 O O . ASN A 1 146 ? 9.048 -10.011 -13.555 1.00 96.75 146 ASN A O 1
ATOM 1205 N N . ASN A 1 147 ? 8.820 -8.323 -12.123 1.00 95.75 147 ASN A N 1
ATOM 1206 C CA . ASN A 1 147 ? 9.177 -9.100 -10.934 1.00 95.75 147 ASN A CA 1
ATOM 1207 C C . ASN A 1 147 ? 7.968 -9.447 -10.045 1.00 95.75 147 ASN A C 1
ATOM 1209 O O . ASN A 1 147 ? 8.149 -9.850 -8.900 1.00 95.75 147 ASN A O 1
ATOM 1213 N N . LEU A 1 148 ? 6.739 -9.255 -10.536 1.00 93.56 148 LEU A N 1
ATOM 1214 C CA . LEU A 1 148 ? 5.510 -9.585 -9.812 1.00 93.56 148 LEU A CA 1
ATOM 1215 C C . LEU A 1 148 ? 4.718 -10.664 -10.550 1.00 93.56 148 LEU A C 1
ATOM 1217 O O . LEU A 1 148 ? 4.429 -10.525 -11.739 1.00 93.56 148 LEU A O 1
ATOM 1221 N N . SER A 1 149 ? 4.300 -11.702 -9.828 1.00 91.81 149 SER A N 1
ATOM 1222 C CA . SER A 1 149 ? 3.405 -12.727 -10.360 1.00 91.81 149 SER A CA 1
ATOM 1223 C C . SER A 1 149 ? 2.060 -12.126 -10.786 1.00 91.81 149 SER A C 1
ATOM 1225 O O . SER A 1 149 ? 1.524 -11.218 -10.140 1.00 91.81 149 SER A O 1
ATOM 1227 N N . GLU A 1 150 ? 1.523 -12.638 -11.896 1.00 90.12 150 GLU A N 1
ATOM 1228 C CA . GLU A 1 150 ? 0.206 -12.288 -12.459 1.00 90.12 150 GLU A CA 1
ATOM 1229 C C . GLU A 1 150 ? 0.019 -10.806 -12.843 1.00 90.12 150 GLU A C 1
ATOM 1231 O O . GLU A 1 150 ? -1.087 -10.357 -13.142 1.00 90.12 150 GLU A O 1
ATOM 1236 N N . LEU A 1 151 ? 1.094 -10.013 -12.834 1.00 90.81 151 LEU A N 1
ATOM 1237 C CA . LEU A 1 151 ? 1.032 -8.575 -13.086 1.00 90.81 151 LEU A CA 1
ATOM 1238 C C . LEU A 1 151 ? 0.533 -8.255 -14.499 1.00 90.81 151 LEU A C 1
ATOM 1240 O O . LEU A 1 151 ? -0.270 -7.342 -14.676 1.00 90.81 151 LEU A O 1
ATOM 1244 N N . GLN A 1 152 ? 0.984 -9.012 -15.500 1.00 92.75 152 GLN A N 1
ATOM 1245 C CA . GLN A 1 152 ? 0.550 -8.830 -16.883 1.00 92.75 152 GLN A CA 1
ATOM 1246 C C . GLN A 1 152 ? -0.966 -9.041 -17.019 1.00 92.75 152 GLN A C 1
ATOM 1248 O O . GLN A 1 152 ? -1.645 -8.255 -17.684 1.00 92.75 152 GLN A O 1
ATOM 1253 N N . GLN A 1 153 ? -1.505 -10.070 -16.361 1.00 92.81 153 GLN A N 1
ATOM 1254 C CA . GLN A 1 153 ? -2.929 -10.394 -16.332 1.00 92.81 153 GLN A CA 1
ATOM 1255 C C . GLN A 1 153 ? -3.720 -9.309 -15.597 1.00 92.81 153 GLN A C 1
ATOM 1257 O O . GLN A 1 153 ? -4.738 -8.844 -16.107 1.00 92.81 153 GLN A O 1
ATOM 1262 N N . GLU A 1 154 ? -3.222 -8.845 -14.447 1.00 91.44 154 GLU A N 1
ATOM 1263 C CA . GLU A 1 154 ? -3.847 -7.771 -13.672 1.00 91.44 154 GLU A CA 1
ATOM 1264 C C . GLU A 1 154 ? -3.962 -6.478 -14.485 1.00 91.44 154 GLU A C 1
ATOM 1266 O O . GLU A 1 154 ? -5.049 -5.900 -14.561 1.00 91.44 154 GLU A O 1
ATOM 1271 N N . VAL A 1 155 ? -2.871 -6.062 -15.137 1.00 91.44 155 VAL A N 1
ATOM 1272 C CA . VAL A 1 155 ? -2.850 -4.859 -15.976 1.00 91.44 155 VAL A CA 1
ATOM 1273 C C . VAL A 1 155 ? -3.767 -5.012 -17.188 1.00 91.44 155 VAL A C 1
ATOM 1275 O O . VAL A 1 155 ? -4.529 -4.095 -17.497 1.00 91.44 155 VAL A O 1
ATOM 1278 N N . SER A 1 156 ? -3.735 -6.167 -17.853 1.00 91.69 156 SER A N 1
ATOM 1279 C CA . SER A 1 156 ? -4.573 -6.419 -19.031 1.00 91.69 156 SER A CA 1
ATOM 1280 C C . SER A 1 156 ? -6.060 -6.400 -18.672 1.00 91.69 156 SER A C 1
ATOM 1282 O O . SER A 1 156 ? -6.854 -5.795 -19.392 1.00 91.69 156 SER A O 1
ATOM 1284 N N . TYR A 1 157 ? -6.443 -6.988 -17.533 1.00 91.06 157 TYR A N 1
ATOM 1285 C CA . TYR A 1 157 ? -7.815 -6.932 -17.028 1.00 91.06 157 TYR A CA 1
ATOM 1286 C C . TYR A 1 157 ? -8.240 -5.491 -16.731 1.00 91.06 157 TYR A C 1
ATOM 1288 O O . TYR A 1 157 ? -9.313 -5.060 -17.152 1.00 91.06 157 TYR A O 1
ATOM 1296 N N . ASP A 1 158 ? -7.402 -4.732 -16.017 1.00 88.56 158 ASP A N 1
ATOM 1297 C CA . ASP A 1 158 ? -7.713 -3.349 -15.656 1.00 88.56 158 ASP A CA 1
ATOM 1298 C C . ASP A 1 158 ? -7.880 -2.455 -16.881 1.00 88.56 158 ASP A C 1
ATOM 1300 O O . ASP A 1 158 ? -8.797 -1.633 -16.906 1.00 88.56 158 ASP A O 1
ATOM 1304 N N . LEU A 1 159 ? -7.020 -2.619 -17.890 1.00 89.19 159 LEU A N 1
ATOM 1305 C CA . LEU A 1 159 ? -7.133 -1.906 -19.157 1.00 89.19 159 LEU A CA 1
ATOM 1306 C C . LEU A 1 159 ? -8.424 -2.273 -19.873 1.00 89.19 159 LEU A C 1
ATOM 1308 O O . LEU A 1 159 ? -9.240 -1.384 -20.095 1.00 89.19 159 LEU A O 1
ATOM 1312 N N . SER A 1 160 ? -8.651 -3.562 -20.133 1.00 89.69 160 SER A N 1
ATOM 1313 C CA . SER A 1 160 ? -9.829 -4.046 -20.866 1.00 89.69 160 SER A CA 1
ATOM 1314 C C . SER A 1 160 ? -11.132 -3.586 -20.212 1.00 89.69 160 SER A C 1
ATOM 1316 O O . SER A 1 160 ? -12.021 -3.049 -20.869 1.00 89.69 160 SER A O 1
ATOM 1318 N N . ASN A 1 161 ? -11.230 -3.717 -18.886 1.00 87.31 161 ASN A N 1
ATOM 1319 C CA . ASN A 1 161 ? -12.405 -3.284 -18.136 1.00 87.31 161 ASN A CA 1
ATOM 1320 C C . ASN A 1 161 ? -12.567 -1.755 -18.148 1.00 87.31 161 ASN A C 1
ATOM 1322 O O . ASN A 1 161 ? -13.682 -1.227 -18.138 1.00 87.31 161 ASN A O 1
ATOM 1326 N N . ALA A 1 162 ? -11.459 -1.011 -18.147 1.00 85.31 162 ALA A N 1
ATOM 1327 C CA . ALA A 1 162 ? -11.525 0.436 -18.090 1.00 85.31 162 ALA A CA 1
ATOM 1328 C C . ALA A 1 162 ? -11.830 1.100 -19.429 1.00 85.31 162 ALA A C 1
ATOM 1330 O O . ALA A 1 162 ? -12.537 2.110 -19.428 1.00 85.31 162 ALA A O 1
ATOM 1331 N N . THR A 1 163 ? -11.285 0.567 -20.519 1.00 85.81 163 THR A N 1
ATOM 1332 C CA . THR A 1 163 ? -11.432 1.090 -21.882 1.00 85.81 163 THR A CA 1
ATOM 1333 C C . THR A 1 163 ? -12.596 0.446 -22.628 1.00 85.81 163 THR A C 1
ATOM 1335 O O . THR A 1 163 ? -13.034 1.006 -23.627 1.00 85.81 163 THR A O 1
ATOM 1338 N N . GLN A 1 164 ? -13.103 -0.701 -22.151 1.00 86.88 164 GLN A N 1
ATOM 1339 C CA . GLN A 1 164 ? -14.036 -1.559 -22.892 1.00 86.88 164 GLN A CA 1
ATOM 1340 C C . GLN A 1 164 ? -13.467 -1.966 -24.266 1.00 86.88 164 GLN A C 1
ATOM 1342 O O . GLN A 1 164 ? -14.204 -2.129 -25.235 1.00 86.88 164 GLN A O 1
ATOM 1347 N N . SER A 1 165 ? -12.139 -2.089 -24.355 1.00 82.81 165 SER A N 1
ATOM 1348 C CA . SER A 1 165 ? -11.395 -2.409 -25.573 1.00 82.81 165 SER A CA 1
ATOM 1349 C C . SER A 1 165 ? -10.114 -3.182 -25.241 1.00 82.81 165 SER A C 1
ATOM 1351 O O . SER A 1 165 ? -9.503 -2.978 -24.192 1.00 82.81 165 SER A O 1
ATOM 1353 N N . ASN A 1 166 ? -9.684 -4.024 -26.180 1.00 82.19 166 ASN A N 1
ATOM 1354 C CA . ASN A 1 166 ? -8.412 -4.744 -26.132 1.00 82.19 166 ASN A CA 1
ATOM 1355 C C . ASN A 1 166 ? -7.335 -4.095 -27.025 1.00 82.19 166 ASN A C 1
ATOM 1357 O O . ASN A 1 166 ? -6.346 -4.744 -27.357 1.00 82.19 166 ASN A O 1
ATOM 1361 N N . ASP A 1 167 ? -7.512 -2.824 -27.408 1.00 87.06 167 ASP A N 1
ATOM 1362 C CA . ASP A 1 167 ? -6.580 -2.056 -28.251 1.00 87.06 167 ASP A CA 1
ATOM 1363 C C . ASP A 1 167 ? -5.368 -1.561 -27.446 1.00 87.06 167 ASP A C 1
ATOM 1365 O O . ASP A 1 167 ? -5.104 -0.365 -27.284 1.00 87.06 167 ASP A O 1
ATOM 1369 N N . PHE A 1 168 ? -4.628 -2.513 -26.888 1.00 89.81 168 PHE A N 1
ATOM 1370 C CA . PHE A 1 168 ? -3.393 -2.276 -26.167 1.00 89.81 168 PHE A CA 1
ATOM 1371 C C . PHE A 1 168 ? -2.406 -3.418 -26.385 1.00 89.81 168 PHE A C 1
ATOM 1373 O O . PHE A 1 168 ? -2.762 -4.569 -26.616 1.00 89.81 168 PHE A O 1
ATOM 1380 N N . VAL A 1 169 ? -1.132 -3.084 -26.263 1.00 91.38 169 VAL A N 1
ATOM 1381 C CA . VAL A 1 169 ? -0.012 -4.011 -26.263 1.00 91.38 169 VAL A CA 1
ATOM 1382 C C . VAL A 1 169 ? 0.465 -4.164 -24.829 1.00 91.38 169 VAL A C 1
ATOM 1384 O O . VAL A 1 169 ? 0.827 -3.189 -24.174 1.00 91.38 169 VAL A O 1
ATOM 1387 N N . CYS A 1 170 ? 0.486 -5.402 -24.352 1.00 93.50 170 CYS A N 1
ATOM 1388 C CA . CYS A 1 170 ? 1.058 -5.778 -23.069 1.00 93.50 170 CYS A CA 1
ATOM 1389 C C . CYS A 1 170 ? 2.134 -6.833 -23.335 1.00 93.50 170 CYS A C 1
ATOM 1391 O O . CYS A 1 170 ? 1.813 -7.981 -23.644 1.00 93.50 170 CYS A O 1
ATOM 1393 N N . ALA A 1 171 ? 3.400 -6.434 -23.285 1.00 94.12 171 ALA A N 1
ATOM 1394 C CA . ALA A 1 171 ? 4.533 -7.233 -23.736 1.00 94.12 171 ALA A CA 1
ATOM 1395 C C . ALA A 1 171 ? 5.630 -7.302 -22.672 1.00 94.12 171 ALA A C 1
ATOM 1397 O O . ALA A 1 171 ? 5.779 -6.395 -21.855 1.00 94.12 171 ALA A O 1
ATOM 1398 N N . ILE A 1 172 ? 6.429 -8.367 -22.721 1.00 96.25 172 ILE A N 1
ATOM 1399 C CA . ILE A 1 172 ? 7.659 -8.474 -21.941 1.00 96.25 172 ILE A CA 1
ATOM 1400 C C . ILE A 1 172 ? 8.827 -8.074 -22.838 1.00 96.25 172 ILE A C 1
ATOM 1402 O O . ILE A 1 172 ? 9.076 -8.706 -23.862 1.00 96.25 172 ILE A O 1
ATOM 1406 N N . LEU A 1 173 ? 9.528 -7.009 -22.463 1.00 95.50 173 LEU A N 1
ATOM 1407 C CA . LEU A 1 173 ? 10.759 -6.585 -23.111 1.00 95.50 173 LEU A CA 1
ATOM 1408 C C . LEU A 1 173 ? 11.936 -7.314 -22.477 1.00 95.50 173 LEU A C 1
ATOM 1410 O O . LEU A 1 173 ? 12.192 -7.190 -21.278 1.00 95.50 173 LEU A O 1
ATOM 1414 N N . THR A 1 174 ? 12.681 -8.028 -23.305 1.00 94.69 174 THR A N 1
ATOM 1415 C CA . THR A 1 174 ? 13.951 -8.659 -22.947 1.00 94.69 174 THR A CA 1
ATOM 1416 C C . THR A 1 174 ? 15.078 -8.039 -23.766 1.00 94.69 174 THR A C 1
ATOM 1418 O O . THR A 1 174 ? 14.830 -7.308 -24.725 1.00 94.69 174 THR A O 1
ATOM 1421 N N . SER A 1 175 ? 16.327 -8.349 -23.414 1.00 91.19 175 SER A N 1
ATOM 1422 C CA . SER A 1 175 ? 17.499 -8.002 -24.237 1.00 91.19 175 SER A CA 1
ATOM 1423 C C . SER A 1 175 ? 17.707 -6.495 -24.456 1.00 91.19 175 SER A C 1
ATOM 1425 O O . SER A 1 175 ? 18.231 -6.079 -25.488 1.00 91.19 175 SER A O 1
ATOM 1427 N N . LEU A 1 176 ? 17.319 -5.671 -23.479 1.00 91.56 176 LEU A N 1
ATOM 1428 C CA . LEU A 1 176 ? 17.646 -4.245 -23.471 1.00 91.56 176 LEU A CA 1
ATOM 1429 C C . LEU A 1 176 ? 19.147 -4.051 -23.250 1.00 91.56 176 LEU A C 1
ATOM 1431 O O . LEU A 1 176 ? 19.730 -4.695 -22.373 1.00 91.56 176 LEU A O 1
ATOM 1435 N N . ASP A 1 177 ? 19.755 -3.127 -23.991 1.00 92.44 177 ASP A N 1
ATOM 1436 C CA . ASP A 1 177 ? 21.145 -2.748 -23.753 1.00 92.44 177 ASP A CA 1
ATOM 1437 C C . ASP A 1 177 ? 21.330 -2.094 -22.373 1.00 92.44 177 ASP A C 1
ATOM 1439 O O . ASP A 1 177 ? 20.397 -1.548 -21.775 1.00 92.44 177 ASP A O 1
ATOM 1443 N N . THR A 1 178 ? 22.563 -2.129 -21.867 1.00 91.06 178 THR A N 1
ATOM 1444 C CA . THR A 1 178 ? 22.905 -1.632 -20.529 1.00 91.06 178 THR A CA 1
ATOM 1445 C C . THR A 1 178 ? 22.514 -0.167 -20.322 1.00 91.06 178 THR A C 1
ATOM 1447 O O . THR A 1 178 ? 22.049 0.197 -19.241 1.00 91.06 178 THR A O 1
ATOM 1450 N N . ASN A 1 179 ? 22.645 0.686 -21.344 1.00 93.94 179 ASN A N 1
ATOM 1451 C CA . ASN A 1 179 ? 22.300 2.102 -21.218 1.00 93.94 179 ASN A CA 1
ATOM 1452 C C . ASN A 1 179 ? 20.785 2.290 -21.064 1.00 93.94 179 ASN A C 1
ATOM 1454 O O . ASN A 1 179 ? 20.348 3.103 -20.243 1.00 93.94 179 ASN A O 1
ATOM 1458 N N . GLN A 1 180 ? 19.978 1.528 -21.808 1.00 93.12 180 GLN A N 1
ATOM 1459 C CA . GLN A 1 180 ? 18.522 1.522 -21.658 1.00 93.12 180 GLN A CA 1
ATOM 1460 C C . GLN A 1 180 ? 18.093 1.002 -20.287 1.00 93.12 180 GLN A C 1
ATOM 1462 O O . GLN A 1 180 ? 17.267 1.642 -19.635 1.00 93.12 180 GLN A O 1
ATOM 1467 N N . GLN A 1 181 ? 18.696 -0.090 -19.805 1.00 92.31 181 GLN A N 1
ATOM 1468 C CA . GLN A 1 181 ? 18.402 -0.619 -18.470 1.00 92.31 181 GLN A CA 1
ATOM 1469 C C . GLN A 1 181 ? 18.681 0.423 -17.380 1.00 92.31 181 GLN A C 1
ATOM 1471 O O . GLN A 1 181 ? 17.801 0.721 -16.571 1.00 92.31 181 GLN A O 1
ATOM 1476 N N . VAL A 1 182 ? 19.860 1.057 -17.402 1.00 93.31 182 VAL A N 1
ATOM 1477 C CA . VAL A 1 182 ? 20.225 2.116 -16.445 1.00 93.31 182 VAL A CA 1
ATOM 1478 C C . VAL A 1 182 ? 19.267 3.305 -16.539 1.00 93.31 182 VAL A C 1
ATOM 1480 O O . VAL A 1 182 ? 18.880 3.879 -15.519 1.00 93.31 182 VAL A O 1
ATOM 1483 N N . ARG A 1 183 ? 18.853 3.695 -17.751 1.00 95.31 183 ARG A N 1
ATOM 1484 C CA . ARG A 1 183 ? 17.885 4.781 -17.950 1.00 95.31 183 ARG A CA 1
ATOM 1485 C C . ARG A 1 183 ? 16.522 4.442 -17.352 1.00 95.31 183 ARG A C 1
ATOM 1487 O O . ARG A 1 183 ? 15.928 5.305 -16.710 1.00 95.31 183 ARG A O 1
ATOM 1494 N N . PHE A 1 184 ? 16.026 3.224 -17.550 1.00 96.12 184 PHE A N 1
ATOM 1495 C CA . PHE A 1 184 ? 14.731 2.813 -17.016 1.00 96.12 184 PHE A CA 1
ATOM 1496 C C . PHE A 1 184 ? 14.757 2.683 -15.498 1.00 96.12 184 PHE A C 1
ATOM 1498 O O . PHE A 1 184 ? 13.854 3.192 -14.845 1.00 96.12 184 PHE A O 1
ATOM 1505 N N . GLN A 1 185 ? 15.816 2.132 -14.905 1.00 95.12 185 GLN A N 1
ATOM 1506 C CA . GLN A 1 185 ? 15.933 2.054 -13.444 1.00 95.12 185 GLN A CA 1
ATOM 1507 C C . GLN A 1 185 ? 15.849 3.435 -12.761 1.00 95.12 185 GLN A C 1
ATOM 1509 O O . GLN A 1 185 ? 15.280 3.552 -11.676 1.00 95.12 185 GLN A O 1
ATOM 1514 N N . LYS A 1 186 ? 16.316 4.503 -13.424 1.00 95.75 186 LYS A N 1
ATOM 1515 C CA . LYS A 1 186 ? 16.228 5.896 -12.938 1.00 95.75 186 LYS A CA 1
ATOM 1516 C C . LYS A 1 186 ? 14.809 6.487 -12.929 1.00 95.75 186 LYS A C 1
ATOM 1518 O O . LYS A 1 186 ? 14.631 7.590 -12.418 1.00 95.75 186 LYS A O 1
ATOM 1523 N N . LEU A 1 187 ? 13.800 5.791 -13.464 1.00 96.88 187 LEU A N 1
ATOM 1524 C CA . LEU A 1 187 ? 12.395 6.226 -13.398 1.00 96.88 187 LEU A CA 1
ATOM 1525 C C . LEU A 1 187 ? 11.829 6.177 -11.967 1.00 96.88 187 LEU A C 1
ATOM 1527 O O . LEU A 1 187 ? 10.805 6.808 -11.685 1.00 96.88 187 LEU A O 1
ATOM 1531 N N . TRP A 1 188 ? 12.480 5.438 -11.064 1.00 97.19 188 TRP A N 1
ATOM 1532 C CA . TRP A 1 188 ? 12.108 5.354 -9.655 1.00 97.19 188 TRP A CA 1
ATOM 1533 C C . TRP A 1 188 ? 13.122 6.083 -8.765 1.00 97.19 188 TRP A C 1
ATOM 1535 O O . TRP A 1 188 ? 14.327 6.035 -9.016 1.00 97.19 188 TRP A O 1
ATOM 1545 N N . PRO A 1 189 ? 12.666 6.732 -7.681 1.00 96.00 189 PRO A N 1
ATOM 1546 C CA . PRO A 1 189 ? 13.543 7.415 -6.739 1.00 96.00 189 PRO A CA 1
ATOM 1547 C C . PRO A 1 189 ? 14.162 6.416 -5.742 1.00 96.00 189 PRO A C 1
ATOM 1549 O O . PRO A 1 189 ? 13.833 6.431 -4.558 1.00 96.00 189 PRO A O 1
ATOM 1552 N N . LEU A 1 190 ? 15.053 5.537 -6.216 1.00 96.50 190 LEU A N 1
ATOM 1553 C CA . LEU A 1 190 ? 15.582 4.386 -5.457 1.00 96.50 190 LEU A CA 1
ATOM 1554 C C . LEU A 1 190 ? 16.161 4.770 -4.085 1.00 96.50 190 LEU A C 1
ATOM 1556 O O . LEU A 1 190 ? 15.832 4.153 -3.076 1.00 96.50 190 LEU A O 1
ATOM 1560 N N . ALA A 1 191 ? 16.946 5.850 -4.022 1.00 96.25 191 ALA A N 1
ATOM 1561 C CA . ALA A 1 191 ? 17.505 6.343 -2.762 1.00 96.25 191 ALA A CA 1
ATOM 1562 C C . ALA A 1 191 ? 16.418 6.765 -1.756 1.00 96.25 191 ALA A C 1
ATOM 1564 O O . ALA A 1 191 ? 16.541 6.498 -0.564 1.00 96.25 191 ALA A O 1
ATOM 1565 N N . GLN A 1 192 ? 15.331 7.385 -2.227 1.00 95.88 192 GLN A N 1
ATOM 1566 C CA . GLN A 1 192 ? 14.226 7.797 -1.357 1.00 95.88 192 GLN A CA 1
ATOM 1567 C C . GLN A 1 192 ? 13.413 6.598 -0.863 1.00 95.88 192 GLN A C 1
ATOM 1569 O O . GLN A 1 192 ? 12.930 6.634 0.266 1.00 95.88 192 GLN A O 1
ATOM 1574 N N . LEU A 1 193 ? 13.266 5.554 -1.688 1.00 96.06 193 LEU A N 1
ATOM 1575 C CA . LEU A 1 193 ? 12.614 4.302 -1.294 1.00 96.06 193 LEU A CA 1
ATOM 1576 C C . LEU A 1 193 ? 13.415 3.600 -0.194 1.00 96.06 193 LEU A C 1
ATOM 1578 O O . LEU A 1 193 ? 12.869 3.315 0.867 1.00 96.06 193 LEU A O 1
ATOM 1582 N N . ASN A 1 194 ? 14.722 3.419 -0.401 1.00 97.19 194 ASN A N 1
ATOM 1583 C CA . ASN A 1 194 ? 15.592 2.780 0.588 1.00 97.19 194 ASN A CA 1
ATOM 1584 C C . ASN A 1 194 ? 15.635 3.565 1.906 1.00 97.19 194 ASN A C 1
ATOM 1586 O O . ASN A 1 194 ? 15.508 2.974 2.977 1.00 97.19 194 ASN A O 1
ATOM 1590 N N . GLN A 1 195 ? 15.740 4.897 1.836 1.00 96.88 195 GLN A N 1
ATOM 1591 C CA . GLN A 1 195 ? 15.699 5.735 3.035 1.00 96.88 195 GLN A CA 1
ATOM 1592 C C . GLN A 1 195 ? 14.354 5.621 3.758 1.00 96.88 195 GLN A C 1
ATOM 1594 O O . GLN A 1 195 ? 14.321 5.525 4.982 1.00 96.88 195 GLN A O 1
ATOM 1599 N N . PHE A 1 196 ? 13.243 5.591 3.013 1.00 95.88 196 PHE A N 1
ATOM 1600 C CA . PHE A 1 196 ? 11.921 5.399 3.599 1.00 95.88 196 PHE A CA 1
ATOM 1601 C C . PHE A 1 196 ? 11.825 4.078 4.367 1.00 95.88 196 PHE A C 1
ATOM 1603 O O . PHE A 1 196 ? 11.281 4.086 5.468 1.00 95.88 196 PHE A O 1
ATOM 1610 N N . TYR A 1 197 ? 12.365 2.974 3.839 1.00 96.88 197 TYR A N 1
ATOM 1611 C CA . TYR A 1 197 ? 12.317 1.681 4.529 1.00 96.88 197 TYR A CA 1
ATOM 1612 C C . TYR A 1 197 ? 12.988 1.732 5.899 1.00 96.88 197 TYR A C 1
ATOM 1614 O O . TYR A 1 197 ? 12.384 1.324 6.890 1.00 96.88 197 TYR A O 1
ATOM 1622 N N . VAL A 1 198 ? 14.195 2.296 5.957 1.00 97.50 198 VAL A N 1
ATOM 1623 C CA . VAL A 1 198 ? 14.967 2.433 7.199 1.00 97.50 198 VAL A CA 1
ATOM 1624 C C . VAL A 1 198 ? 14.278 3.388 8.175 1.00 97.50 198 VAL A C 1
ATOM 1626 O O . VAL A 1 198 ? 14.05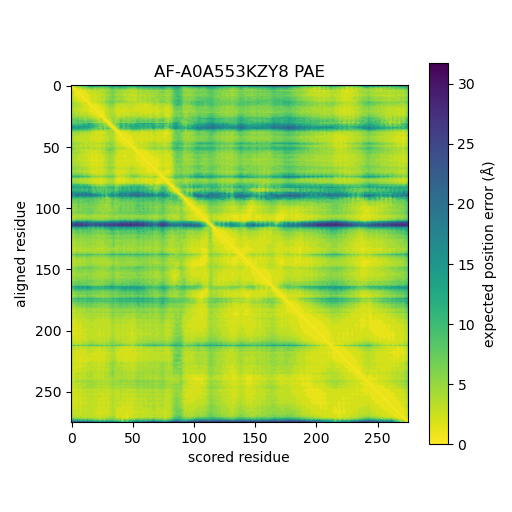7 3.039 9.333 1.00 97.50 198 VAL A O 1
ATOM 1629 N N . ASP A 1 199 ? 13.882 4.576 7.712 1.00 96.75 199 ASP A N 1
ATOM 1630 C CA . ASP A 1 199 ? 13.243 5.585 8.563 1.00 96.75 199 ASP A CA 1
ATOM 1631 C C . ASP A 1 199 ? 11.913 5.086 9.139 1.00 96.75 199 ASP A C 1
ATOM 1633 O O . ASP A 1 199 ? 11.595 5.342 10.302 1.00 96.75 199 ASP A O 1
ATOM 1637 N N . ALA A 1 200 ? 11.117 4.392 8.324 1.00 96.31 200 ALA A N 1
ATOM 1638 C CA . ALA A 1 200 ? 9.840 3.843 8.750 1.00 96.31 200 ALA A CA 1
ATOM 1639 C C . ALA A 1 200 ? 10.025 2.665 9.714 1.00 96.31 200 ALA A C 1
ATOM 1641 O O . ALA A 1 200 ? 9.260 2.566 10.670 1.00 96.31 200 ALA A O 1
ATOM 1642 N N . GLU A 1 201 ? 11.031 1.805 9.513 1.00 97.19 201 GLU A N 1
ATOM 1643 C CA . GLU A 1 201 ? 11.347 0.712 10.442 1.00 97.19 201 GLU A CA 1
ATOM 1644 C C . GLU A 1 201 ? 11.662 1.269 11.836 1.00 97.19 201 GLU A C 1
ATOM 1646 O O . GLU A 1 201 ? 11.061 0.842 12.825 1.00 97.19 201 GLU A O 1
ATOM 1651 N N . ILE A 1 202 ? 12.554 2.262 11.906 1.00 97.38 202 ILE A N 1
ATOM 1652 C CA . ILE A 1 202 ? 12.916 2.945 13.156 1.00 97.38 202 ILE A CA 1
ATOM 1653 C C . ILE A 1 202 ? 11.674 3.567 13.793 1.00 97.38 202 ILE A C 1
ATOM 1655 O O . ILE A 1 202 ? 11.393 3.328 14.966 1.00 97.38 202 ILE A O 1
ATOM 1659 N N . TYR A 1 203 ? 10.889 4.315 13.013 1.00 97.25 203 TYR A N 1
ATOM 1660 C CA . TYR A 1 203 ? 9.701 4.994 13.519 1.00 97.25 203 TYR A CA 1
ATOM 1661 C C . TYR A 1 203 ? 8.675 4.022 14.115 1.00 97.25 203 TYR A C 1
ATOM 1663 O O . TYR A 1 203 ? 8.165 4.258 15.208 1.00 97.25 203 TYR A O 1
ATOM 1671 N N . ILE A 1 204 ? 8.367 2.925 13.417 1.00 96.62 204 ILE A N 1
ATOM 1672 C CA . ILE A 1 204 ? 7.415 1.927 13.917 1.00 96.62 204 ILE A CA 1
ATOM 1673 C C . ILE A 1 204 ? 7.965 1.225 15.162 1.00 96.62 204 ILE A C 1
ATOM 1675 O O . ILE A 1 204 ? 7.201 0.975 16.088 1.00 96.62 204 ILE A O 1
ATOM 1679 N N . SER A 1 205 ? 9.275 0.975 15.232 1.00 97.19 205 SER A N 1
ATOM 1680 C CA . SER A 1 205 ? 9.905 0.387 16.423 1.00 97.19 205 SER A CA 1
ATOM 1681 C C . SER A 1 205 ? 9.796 1.316 17.640 1.00 97.19 205 SER A C 1
ATOM 1683 O O . SER A 1 205 ? 9.507 0.875 18.749 1.00 97.19 205 SER A O 1
ATOM 1685 N N . GLU A 1 206 ? 9.969 2.625 17.446 1.00 96.31 206 GLU A N 1
ATOM 1686 C CA . GLU A 1 206 ? 9.728 3.609 18.503 1.00 96.31 206 GLU A CA 1
ATOM 1687 C C . GLU A 1 206 ? 8.250 3.687 18.902 1.00 96.31 206 GLU A C 1
ATOM 1689 O O . GLU A 1 206 ? 7.943 3.817 20.086 1.00 96.31 206 GLU A O 1
ATOM 1694 N N . GLU A 1 207 ? 7.324 3.621 17.939 1.00 95.75 207 GLU A N 1
ATOM 1695 C CA . GLU A 1 207 ? 5.891 3.586 18.242 1.00 95.75 207 GLU A CA 1
ATOM 1696 C C . GLU A 1 207 ? 5.500 2.333 19.023 1.00 95.75 207 GLU A C 1
ATOM 1698 O O . GLU A 1 207 ? 4.711 2.462 19.954 1.00 95.75 207 GLU A O 1
ATOM 1703 N N . MET A 1 208 ? 6.078 1.167 18.713 1.00 96.12 208 MET A N 1
ATOM 1704 C CA . MET A 1 208 ? 5.904 -0.058 19.499 1.00 96.12 208 MET A CA 1
ATOM 1705 C C . MET A 1 208 ? 6.234 0.202 20.970 1.00 96.12 208 MET A C 1
ATOM 1707 O O . MET A 1 208 ? 5.343 0.077 21.809 1.00 96.12 208 MET A O 1
ATOM 1711 N N . ASN A 1 209 ? 7.445 0.687 21.264 1.00 96.00 209 ASN A N 1
ATOM 1712 C CA . ASN A 1 209 ? 7.874 1.002 22.633 1.00 96.00 209 ASN A CA 1
ATOM 1713 C C . ASN A 1 209 ? 6.946 2.021 23.316 1.00 96.00 209 ASN A C 1
ATOM 1715 O O . ASN A 1 209 ? 6.614 1.883 24.489 1.00 96.00 209 ASN A O 1
ATOM 1719 N N . ARG A 1 210 ? 6.498 3.052 22.585 1.00 94.81 210 ARG A N 1
ATOM 1720 C CA . ARG A 1 210 ? 5.561 4.053 23.124 1.00 94.81 210 ARG A CA 1
ATOM 1721 C C . ARG A 1 210 ? 4.214 3.434 23.480 1.00 94.81 210 ARG A C 1
ATOM 1723 O O . ARG A 1 210 ? 3.641 3.810 24.491 1.00 94.81 210 ARG A O 1
ATOM 1730 N N . THR A 1 211 ? 3.695 2.525 22.657 1.00 94.94 211 THR A N 1
ATOM 1731 C CA . THR A 1 211 ? 2.368 1.928 22.869 1.00 94.94 211 THR A CA 1
ATOM 1732 C C . THR A 1 211 ? 2.314 0.866 23.964 1.00 94.94 211 THR A C 1
ATOM 1734 O O . THR A 1 211 ? 1.216 0.534 24.386 1.00 94.94 211 THR A O 1
ATOM 1737 N N . GLU A 1 212 ? 3.445 0.356 24.464 1.00 93.25 212 GLU A N 1
ATOM 1738 C CA . GLU A 1 212 ? 3.461 -0.673 25.523 1.00 93.25 212 GLU A CA 1
ATOM 1739 C C . GLU A 1 212 ? 2.830 -0.219 26.846 1.00 93.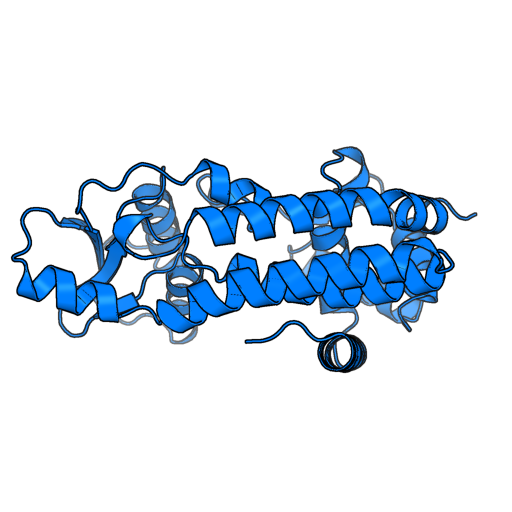25 212 GLU A C 1
ATOM 1741 O O . GLU A 1 212 ? 2.297 -1.041 27.585 1.00 93.25 212 GLU A O 1
ATOM 1746 N N . SER A 1 213 ? 2.891 1.077 27.154 1.00 90.31 213 SER A N 1
ATOM 1747 C CA . SER A 1 213 ? 2.442 1.638 28.435 1.00 90.31 213 SER A CA 1
ATOM 1748 C C . SER A 1 213 ? 1.221 2.552 28.319 1.00 90.31 213 SER A C 1
ATOM 1750 O O . SER A 1 213 ? 0.825 3.178 29.304 1.00 90.31 213 SER A O 1
ATOM 1752 N N . LEU A 1 214 ? 0.625 2.651 27.128 1.00 95.88 214 LEU A N 1
ATOM 1753 C CA . LEU A 1 214 ? -0.533 3.507 26.885 1.00 95.88 214 LEU A CA 1
ATOM 1754 C C . LEU A 1 214 ? -1.850 2.783 27.195 1.00 95.88 214 LEU A C 1
ATOM 1756 O O . LEU A 1 214 ? -1.939 1.568 27.027 1.00 95.88 214 LEU A O 1
ATOM 1760 N N . PRO A 1 215 ? -2.897 3.516 27.610 1.00 96.19 215 PRO A N 1
ATOM 1761 C CA . PRO A 1 215 ? -4.237 2.955 27.701 1.00 96.19 215 PRO A CA 1
ATOM 1762 C C . PRO A 1 215 ? -4.787 2.625 26.305 1.00 96.19 215 PRO A C 1
ATOM 1764 O O . PRO A 1 215 ? -4.399 3.241 25.308 1.00 96.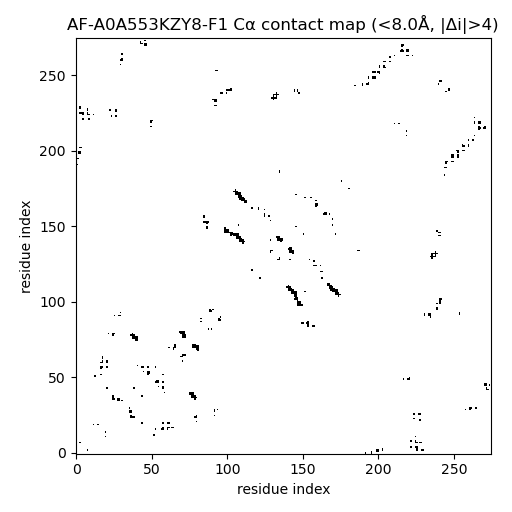19 215 PRO A O 1
ATOM 1767 N N . ASP A 1 216 ? -5.749 1.701 26.245 1.00 95.50 216 ASP A N 1
ATOM 1768 C CA . ASP A 1 216 ? -6.314 1.197 24.985 1.00 95.50 216 ASP A CA 1
ATOM 1769 C C . ASP A 1 216 ? -6.802 2.313 24.043 1.00 95.50 216 ASP A C 1
ATOM 1771 O O . ASP A 1 216 ? -6.567 2.254 22.835 1.00 95.50 216 ASP A O 1
ATOM 1775 N N . ASP A 1 217 ? -7.437 3.357 24.589 1.00 94.38 217 ASP A N 1
ATOM 1776 C CA . ASP A 1 217 ? -7.933 4.520 23.835 1.00 94.38 217 ASP A CA 1
ATOM 1777 C C . ASP A 1 217 ? -6.807 5.249 23.080 1.00 94.38 217 ASP A C 1
ATOM 1779 O O . ASP A 1 217 ? -6.919 5.549 21.886 1.00 94.38 217 ASP A O 1
ATOM 1783 N N . ASP A 1 218 ? -5.680 5.483 23.753 1.00 94.75 218 ASP A N 1
ATOM 1784 C CA . ASP A 1 218 ? -4.529 6.148 23.150 1.00 94.75 218 ASP A CA 1
ATOM 1785 C C . ASP A 1 218 ? -3.817 5.232 22.152 1.00 94.75 218 ASP A C 1
ATOM 1787 O O . ASP A 1 218 ? -3.397 5.695 21.085 1.00 94.75 218 ASP A O 1
ATOM 1791 N N . ILE A 1 219 ? -3.733 3.926 22.437 1.00 95.88 219 ILE A N 1
ATOM 1792 C CA . ILE A 1 219 ? -3.208 2.940 21.485 1.00 95.88 219 ILE A CA 1
ATOM 1793 C C . ILE A 1 219 ? -4.041 2.967 20.202 1.00 95.88 219 ILE A C 1
ATOM 1795 O O . ILE A 1 219 ? -3.471 3.069 19.113 1.00 95.88 219 ILE A O 1
ATOM 1799 N N . LEU A 1 220 ? -5.372 2.932 20.299 1.00 93.75 220 LEU A N 1
ATOM 1800 C CA . LEU A 1 220 ? -6.281 2.969 19.152 1.00 93.75 220 LEU A CA 1
ATOM 1801 C C . LEU A 1 220 ? -6.091 4.237 18.312 1.00 93.75 220 LEU A C 1
ATOM 1803 O O . LEU A 1 220 ? -5.860 4.137 17.106 1.00 93.75 220 LEU A O 1
ATOM 1807 N N . LYS A 1 221 ? -6.139 5.427 18.925 1.00 92.94 221 LYS A N 1
ATOM 1808 C CA . LYS A 1 221 ? -5.972 6.706 18.209 1.00 92.94 221 LYS A CA 1
ATOM 1809 C C . LYS A 1 221 ? -4.632 6.777 17.485 1.00 92.94 221 LYS A C 1
ATOM 1811 O O . LYS A 1 221 ? -4.577 7.104 16.293 1.00 92.94 221 LYS A O 1
ATOM 1816 N N . ARG A 1 222 ? -3.547 6.437 18.192 1.00 94.06 222 ARG A N 1
ATOM 1817 C CA . ARG A 1 222 ? -2.186 6.477 17.645 1.00 94.06 222 ARG A CA 1
ATOM 1818 C C . ARG A 1 222 ? -2.005 5.496 16.508 1.00 94.06 222 ARG A C 1
ATOM 1820 O O . ARG A 1 222 ? -1.580 5.879 15.417 1.00 94.06 222 ARG A O 1
ATOM 1827 N N . SER A 1 223 ? -2.359 4.244 16.754 1.00 93.44 223 SER A N 1
ATOM 1828 C CA . SER A 1 223 ? -2.174 3.182 15.778 1.00 93.44 223 SER A CA 1
ATOM 1829 C C . SER A 1 223 ? -3.095 3.317 14.574 1.00 93.44 223 SER A C 1
ATOM 1831 O O . SER A 1 223 ? -2.672 2.997 13.467 1.00 93.44 223 SER A O 1
ATOM 1833 N N . PHE A 1 224 ? -4.300 3.874 14.726 1.00 91.69 224 PHE A N 1
ATOM 1834 C CA . PHE A 1 224 ? -5.142 4.196 13.579 1.00 91.69 224 PHE A CA 1
ATOM 1835 C C . PHE A 1 224 ? -4.507 5.288 12.714 1.00 91.69 224 PHE A C 1
ATOM 1837 O O . PHE A 1 224 ? -4.400 5.125 11.500 1.00 91.69 224 PHE A O 1
ATOM 1844 N N . ALA A 1 225 ? -4.021 6.377 13.315 1.00 91.56 225 ALA A N 1
ATOM 1845 C CA . ALA A 1 225 ? -3.351 7.444 12.575 1.00 91.56 225 ALA A CA 1
ATOM 1846 C C . ALA A 1 225 ? -2.095 6.934 11.838 1.00 91.56 225 ALA A C 1
ATOM 1848 O O . ALA A 1 225 ? -1.954 7.132 10.627 1.00 91.56 225 ALA A O 1
ATOM 1849 N N . ILE A 1 226 ? -1.198 6.242 12.549 1.00 92.25 226 ILE A N 1
ATOM 1850 C CA . ILE A 1 226 ? 0.058 5.725 11.985 1.00 92.25 226 ILE A CA 1
ATOM 1851 C C . ILE A 1 226 ? -0.186 4.591 10.993 1.00 92.25 226 ILE A C 1
ATOM 1853 O O . ILE A 1 226 ? 0.379 4.609 9.899 1.00 92.25 226 ILE A O 1
ATOM 1857 N N . GLY A 1 227 ? -1.047 3.634 11.335 1.00 89.38 227 GLY A N 1
ATOM 1858 C CA . GLY A 1 227 ? -1.362 2.477 10.504 1.00 89.38 227 GLY A CA 1
ATOM 1859 C C . GLY A 1 227 ? -1.907 2.883 9.140 1.00 89.38 227 GLY A C 1
ATOM 1860 O O . GLY A 1 227 ? -1.480 2.339 8.123 1.00 89.38 227 GLY A O 1
ATOM 1861 N N . ARG A 1 228 ? -2.762 3.911 9.089 1.00 86.19 228 ARG A N 1
ATOM 1862 C CA . ARG A 1 228 ? -3.252 4.493 7.831 1.00 86.19 228 ARG A CA 1
ATOM 1863 C C . ARG A 1 228 ? -2.131 5.071 6.981 1.00 86.19 228 ARG A C 1
ATOM 1865 O O . ARG A 1 228 ? -2.046 4.747 5.801 1.00 86.19 228 ARG A O 1
ATOM 1872 N N . LEU A 1 229 ? -1.265 5.897 7.569 1.00 87.25 229 LEU A N 1
ATOM 1873 C CA . LEU A 1 229 ? -0.147 6.500 6.84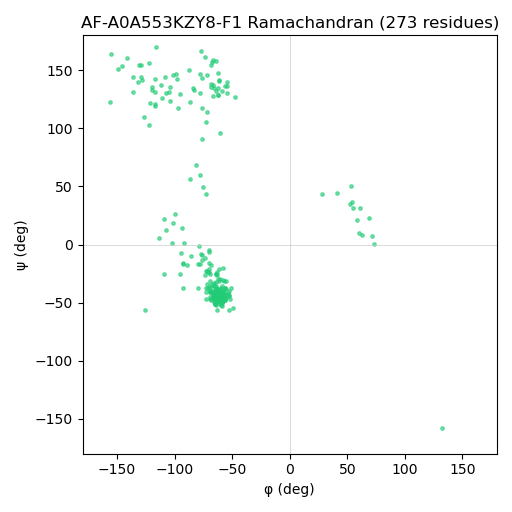4 1.00 87.25 229 LEU A CA 1
ATOM 1874 C C . LEU A 1 229 ? 0.814 5.427 6.315 1.00 87.25 229 LEU A C 1
ATOM 1876 O O . LEU A 1 229 ? 1.259 5.503 5.172 1.00 87.25 229 LEU A O 1
ATOM 1880 N N . LEU A 1 230 ? 1.090 4.405 7.125 1.00 88.25 230 LEU A N 1
ATOM 1881 C CA . LEU A 1 230 ? 1.912 3.262 6.747 1.00 88.25 230 LEU A CA 1
ATOM 1882 C C . LEU A 1 230 ? 1.285 2.473 5.589 1.00 88.25 230 LEU A C 1
ATOM 1884 O O . LEU A 1 230 ? 1.969 2.181 4.610 1.00 88.25 230 LEU A O 1
ATOM 1888 N N . VAL A 1 231 ? -0.016 2.170 5.664 1.00 85.31 231 VAL A N 1
ATOM 1889 C CA . VAL A 1 231 ? -0.749 1.502 4.580 1.00 85.31 231 VAL A CA 1
ATOM 1890 C C . VAL A 1 231 ? -0.733 2.352 3.318 1.00 85.31 231 VAL A C 1
ATOM 1892 O O . VAL A 1 231 ? -0.432 1.815 2.258 1.00 85.31 231 VAL A O 1
ATOM 1895 N N . GLU A 1 232 ? -1.001 3.658 3.403 1.00 84.44 232 GLU A N 1
ATOM 1896 C CA . GLU A 1 232 ? -0.936 4.573 2.257 1.00 84.44 232 GLU A CA 1
ATOM 1897 C C . GLU A 1 232 ? 0.441 4.524 1.578 1.00 84.44 232 GLU A C 1
ATOM 1899 O O . GLU A 1 232 ? 0.503 4.412 0.356 1.00 84.44 232 GLU A O 1
ATOM 1904 N N . GLN A 1 233 ? 1.533 4.569 2.352 1.00 87.56 233 GLN A N 1
ATOM 1905 C CA . GLN A 1 233 ? 2.893 4.534 1.808 1.00 87.56 233 GLN A CA 1
ATOM 1906 C C . GLN A 1 233 ? 3.268 3.182 1.209 1.00 87.56 233 GLN A C 1
ATOM 1908 O O . GLN A 1 233 ? 3.770 3.126 0.091 1.00 87.56 233 GLN A O 1
ATOM 1913 N N . LEU A 1 234 ? 2.990 2.082 1.906 1.00 87.69 234 LEU A N 1
ATOM 1914 C CA . LEU A 1 234 ? 3.319 0.751 1.400 1.00 87.69 234 LEU A CA 1
ATOM 1915 C C . LEU A 1 234 ? 2.400 0.310 0.247 1.00 87.69 234 LEU A C 1
ATOM 1917 O O . LEU A 1 234 ? 2.792 -0.519 -0.570 1.00 87.69 234 LEU A O 1
ATOM 1921 N N . SER A 1 235 ? 1.196 0.882 0.135 1.00 83.44 235 SER A N 1
ATOM 1922 C CA . SER A 1 235 ? 0.285 0.635 -0.995 1.00 83.44 235 SER A CA 1
ATOM 1923 C C . SER A 1 235 ? 0.768 1.253 -2.305 1.00 83.44 235 SER A C 1
ATOM 1925 O O . SER A 1 235 ? 0.330 0.809 -3.368 1.00 83.44 235 SER A O 1
ATOM 1927 N N . ILE A 1 236 ? 1.609 2.289 -2.231 1.00 85.19 236 ILE A N 1
ATOM 1928 C CA . ILE A 1 236 ? 2.234 2.939 -3.392 1.00 85.19 236 ILE A CA 1
ATOM 1929 C C . ILE A 1 236 ? 3.696 2.517 -3.580 1.00 85.19 236 ILE A C 1
ATOM 1931 O O . ILE A 1 236 ? 4.355 3.008 -4.498 1.00 85.19 236 ILE A O 1
ATOM 1935 N N . ASP A 1 237 ? 4.211 1.626 -2.726 1.00 91.81 237 ASP A N 1
ATOM 1936 C CA . ASP A 1 237 ? 5.511 1.005 -2.945 1.00 91.81 237 ASP A CA 1
ATOM 1937 C C . ASP A 1 237 ? 5.488 0.266 -4.295 1.00 91.81 237 ASP A C 1
ATOM 1939 O O . ASP A 1 237 ? 4.531 -0.458 -4.579 1.00 91.81 237 ASP A O 1
ATOM 1943 N N . PRO A 1 238 ? 6.493 0.448 -5.168 1.00 93.62 238 PRO A N 1
ATOM 1944 C CA . PRO A 1 238 ? 6.499 -0.183 -6.487 1.00 93.62 238 PRO A CA 1
ATOM 1945 C C . PRO A 1 238 ? 6.801 -1.690 -6.451 1.00 93.62 238 PRO A C 1
ATOM 1947 O O . PRO A 1 238 ? 6.635 -2.369 -7.469 1.00 93.62 238 PRO A O 1
ATOM 1950 N N . TRP A 1 239 ? 7.243 -2.222 -5.310 1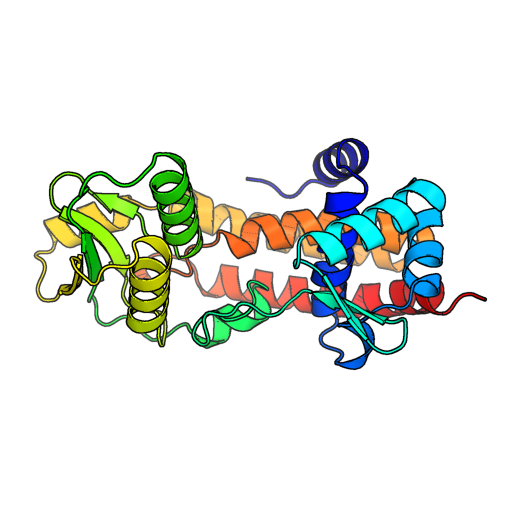.00 93.69 239 TRP A N 1
ATOM 1951 C CA . TRP A 1 239 ? 7.703 -3.596 -5.139 1.00 93.69 239 TRP A CA 1
ATOM 1952 C C . TRP A 1 239 ? 8.779 -3.975 -6.152 1.00 93.69 239 TRP A C 1
ATOM 1954 O O . TRP A 1 239 ? 8.664 -4.970 -6.861 1.00 93.69 239 TRP A O 1
ATOM 1964 N N . LEU A 1 240 ? 9.805 -3.128 -6.255 1.00 96.25 240 LEU A N 1
ATOM 1965 C CA . LEU A 1 240 ? 10.943 -3.320 -7.155 1.00 96.25 240 LEU A CA 1
ATOM 1966 C C . LEU A 1 240 ? 11.803 -4.529 -6.743 1.00 96.25 240 LEU A C 1
ATOM 1968 O O . LEU A 1 240 ? 11.713 -4.966 -5.584 1.00 96.25 240 LEU A O 1
ATOM 1972 N N . PRO A 1 241 ? 12.595 -5.071 -7.685 1.00 96.38 241 PRO A N 1
ATOM 1973 C CA . PRO A 1 241 ? 13.459 -6.220 -7.442 1.00 96.38 241 PRO A CA 1
ATOM 1974 C C . PRO A 1 241 ? 14.734 -5.850 -6.666 1.00 96.38 241 PRO A C 1
ATOM 1976 O O . PRO A 1 241 ? 15.057 -4.669 -6.507 1.00 96.38 241 PRO A O 1
ATOM 1979 N N . GLU A 1 242 ? 15.439 -6.863 -6.160 1.00 95.81 242 GLU A N 1
ATOM 1980 C CA . GLU A 1 242 ? 16.591 -6.711 -5.254 1.00 95.81 242 GLU A CA 1
ATOM 1981 C C . GLU A 1 242 ? 17.791 -5.996 -5.869 1.00 95.81 242 GLU A C 1
ATOM 1983 O O . GLU A 1 242 ? 18.545 -5.325 -5.173 1.00 95.81 242 GLU A O 1
ATOM 1988 N N . GLU A 1 243 ? 17.919 -6.038 -7.189 1.00 95.31 243 GLU A N 1
ATOM 1989 C CA . GLU A 1 243 ? 18.963 -5.334 -7.924 1.00 95.31 243 GLU A CA 1
ATOM 1990 C C . GLU A 1 243 ? 18.757 -3.811 -7.919 1.00 95.31 243 GLU A C 1
ATOM 1992 O O . GLU A 1 243 ? 19.673 -3.061 -8.255 1.00 95.31 243 GLU A O 1
ATOM 1997 N N . MET A 1 244 ? 17.559 -3.335 -7.560 1.00 96.94 244 MET A N 1
ATOM 1998 C CA . MET A 1 244 ? 17.203 -1.912 -7.583 1.00 96.94 244 MET A CA 1
ATOM 1999 C C . MET A 1 244 ? 17.053 -1.296 -6.190 1.00 96.94 244 MET A C 1
ATOM 2001 O O . MET A 1 244 ? 17.182 -0.079 -6.046 1.00 96.94 244 MET A O 1
ATOM 2005 N N . ILE A 1 245 ? 16.741 -2.093 -5.169 1.00 96.69 245 ILE A N 1
ATOM 2006 C CA . ILE A 1 245 ? 16.418 -1.605 -3.823 1.00 96.69 245 ILE A CA 1
ATOM 2007 C C . ILE A 1 245 ? 16.997 -2.515 -2.736 1.00 96.69 245 ILE A C 1
ATOM 2009 O O . ILE A 1 245 ? 17.255 -3.692 -2.964 1.00 96.69 245 ILE A O 1
ATOM 2013 N N . ASP A 1 246 ? 17.124 -1.992 -1.517 1.00 97.25 246 ASP A N 1
ATOM 2014 C CA . ASP A 1 246 ? 17.454 -2.805 -0.345 1.00 97.25 246 ASP A CA 1
ATOM 2015 C C . ASP A 1 246 ? 16.214 -3.597 0.106 1.00 97.25 246 ASP A C 1
ATOM 2017 O O . ASP A 1 246 ? 15.389 -3.133 0.903 1.00 97.25 246 ASP A O 1
ATOM 2021 N N . VAL A 1 247 ? 16.063 -4.810 -0.432 1.00 95.00 247 VAL A N 1
ATOM 2022 C CA . VAL A 1 247 ? 14.951 -5.710 -0.084 1.00 95.00 247 VAL A CA 1
ATOM 2023 C C . VAL A 1 247 ? 15.005 -6.124 1.383 1.00 95.00 247 VAL A C 1
ATOM 2025 O O . VAL A 1 247 ? 13.948 -6.234 2.002 1.00 95.00 247 VAL A O 1
ATOM 2028 N N . ASN A 1 248 ? 16.195 -6.242 1.977 1.00 96.25 248 ASN A N 1
ATOM 2029 C CA . ASN A 1 248 ? 16.329 -6.577 3.392 1.00 96.25 248 ASN A CA 1
ATOM 2030 C C . ASN A 1 248 ? 15.762 -5.459 4.277 1.00 96.25 248 ASN A C 1
ATOM 2032 O O . ASN A 1 248 ? 15.056 -5.744 5.242 1.00 96.25 248 ASN A O 1
ATOM 2036 N N . ALA A 1 249 ? 16.019 -4.186 3.955 1.00 97.19 249 ALA A N 1
ATOM 2037 C CA . ALA A 1 249 ? 15.406 -3.058 4.664 1.00 97.19 249 ALA A CA 1
ATOM 2038 C C . ALA A 1 249 ? 13.879 -3.057 4.534 1.00 97.19 249 ALA A C 1
ATOM 2040 O O . ALA A 1 249 ? 13.172 -2.890 5.531 1.00 97.19 249 ALA A O 1
ATOM 2041 N N . ARG A 1 250 ? 13.352 -3.312 3.329 1.00 95.94 250 ARG A N 1
ATOM 2042 C CA . ARG A 1 250 ? 11.903 -3.432 3.117 1.00 95.94 250 ARG A CA 1
ATOM 2043 C C . ARG A 1 250 ? 11.302 -4.582 3.932 1.00 95.94 250 ARG A C 1
ATOM 2045 O O . ARG A 1 250 ? 10.257 -4.411 4.554 1.00 95.94 250 ARG A O 1
ATOM 2052 N N . GLU A 1 251 ? 11.949 -5.744 3.960 1.00 94.06 251 GLU A N 1
ATOM 2053 C CA . GLU A 1 251 ? 11.495 -6.904 4.734 1.00 94.06 251 GLU A CA 1
ATOM 2054 C C . GLU A 1 251 ? 11.518 -6.656 6.239 1.00 94.06 251 GLU A C 1
ATOM 2056 O O . GLU A 1 251 ? 10.574 -7.041 6.936 1.00 94.06 251 GLU A O 1
ATOM 2061 N N . ARG A 1 252 ? 12.550 -5.972 6.747 1.00 96.81 252 ARG A N 1
ATOM 2062 C CA . ARG A 1 252 ? 12.583 -5.547 8.148 1.00 96.81 252 ARG A CA 1
ATOM 2063 C C . ARG A 1 252 ? 11.415 -4.621 8.474 1.00 96.81 252 ARG A C 1
ATOM 2065 O O . ARG A 1 252 ? 10.692 -4.911 9.422 1.00 96.81 252 ARG A O 1
ATOM 2072 N N . LEU A 1 253 ? 11.146 -3.602 7.651 1.00 95.81 253 LEU A N 1
ATOM 2073 C CA . LEU A 1 253 ? 9.973 -2.736 7.818 1.00 95.81 253 LEU A CA 1
ATOM 2074 C C . LEU A 1 253 ? 8.661 -3.537 7.840 1.00 95.81 253 LEU A C 1
ATOM 2076 O O . LEU A 1 253 ? 7.834 -3.331 8.726 1.00 95.81 253 LEU A O 1
ATOM 2080 N N . ILE A 1 254 ? 8.462 -4.459 6.893 1.00 92.88 254 ILE A N 1
ATOM 2081 C CA . ILE A 1 254 ? 7.272 -5.328 6.820 1.00 92.88 254 ILE A CA 1
ATOM 2082 C C . ILE A 1 254 ? 7.132 -6.154 8.103 1.00 92.88 254 ILE A C 1
ATOM 2084 O O . ILE A 1 254 ? 6.040 -6.234 8.672 1.00 92.88 254 ILE A O 1
ATOM 2088 N N . ARG A 1 255 ? 8.221 -6.766 8.577 1.00 93.25 255 ARG A N 1
ATOM 2089 C CA . ARG A 1 255 ? 8.225 -7.583 9.795 1.00 93.25 255 ARG A CA 1
ATOM 2090 C C . ARG A 1 255 ? 7.915 -6.744 11.030 1.00 93.25 255 ARG A C 1
ATOM 2092 O O . ARG A 1 255 ? 6.989 -7.088 11.754 1.00 93.25 255 ARG A O 1
ATOM 2099 N N . THR A 1 256 ? 8.617 -5.631 11.227 1.00 95.88 256 THR A N 1
ATOM 2100 C CA . THR A 1 256 ? 8.397 -4.701 12.345 1.00 95.88 256 THR A CA 1
ATOM 2101 C C . THR A 1 256 ? 6.969 -4.160 12.340 1.00 95.88 256 THR A C 1
ATOM 2103 O O . THR A 1 256 ? 6.302 -4.161 13.368 1.00 95.88 256 THR A O 1
ATOM 2106 N N . SER A 1 257 ? 6.443 -3.802 11.167 1.00 93.31 257 SER A N 1
ATOM 2107 C CA . SER A 1 257 ? 5.045 -3.390 11.005 1.00 93.31 257 SER A CA 1
ATOM 2108 C C . SER A 1 257 ? 4.073 -4.500 11.397 1.00 93.31 257 SER A C 1
ATOM 2110 O O . SER A 1 257 ? 3.097 -4.242 12.091 1.00 93.31 257 SER A O 1
ATOM 2112 N N . THR A 1 258 ? 4.339 -5.743 10.991 1.00 91.56 258 THR A N 1
ATOM 2113 C CA . THR A 1 258 ? 3.503 -6.897 11.358 1.00 91.56 258 THR A CA 1
ATOM 2114 C C . THR A 1 258 ? 3.505 -7.105 12.873 1.00 91.56 258 THR A C 1
ATOM 2116 O O . THR A 1 258 ? 2.439 -7.262 13.465 1.00 91.56 258 THR A O 1
ATOM 2119 N N . SER A 1 259 ? 4.677 -7.042 13.512 1.00 93.75 259 SER A N 1
ATOM 2120 C CA . SER A 1 259 ? 4.807 -7.127 14.970 1.00 93.75 259 SER A CA 1
ATOM 2121 C C . SER A 1 259 ? 4.058 -6.000 15.679 1.00 93.75 259 SER A C 1
ATOM 2123 O O . SER A 1 259 ? 3.338 -6.268 16.637 1.00 93.75 259 SER A O 1
ATOM 2125 N N . TYR A 1 260 ? 4.144 -4.765 15.174 1.00 94.38 260 TYR A N 1
ATOM 2126 C CA . TYR A 1 260 ? 3.382 -3.634 15.702 1.00 94.38 260 TYR A CA 1
ATOM 2127 C C . TYR A 1 260 ? 1.872 -3.885 15.646 1.00 94.38 260 TYR A C 1
ATOM 2129 O O . TYR A 1 260 ? 1.198 -3.727 16.661 1.00 94.38 260 TYR A O 1
ATOM 2137 N N . TYR A 1 261 ? 1.340 -4.354 14.507 1.00 91.88 261 TYR A N 1
ATOM 2138 C CA . TYR A 1 261 ? -0.081 -4.710 14.389 1.00 91.88 261 TYR A CA 1
ATOM 2139 C C . TYR A 1 261 ? -0.494 -5.808 15.379 1.00 91.88 261 TYR A C 1
ATOM 2141 O O . TYR A 1 261 ? -1.593 -5.735 15.923 1.00 91.88 261 TYR A O 1
ATOM 2149 N N . GLN A 1 262 ? 0.362 -6.801 15.648 1.00 91.81 262 GLN A N 1
ATOM 2150 C CA . GLN A 1 262 ? 0.073 -7.827 16.659 1.00 91.81 262 GLN A CA 1
ATOM 2151 C C . GLN A 1 262 ? 0.103 -7.270 18.087 1.00 91.81 262 GLN A C 1
ATOM 2153 O O . GLN A 1 262 ? -0.730 -7.661 18.899 1.00 91.81 262 GLN A O 1
ATOM 2158 N N . GLN A 1 263 ? 1.011 -6.340 18.386 1.00 94.69 263 GLN A N 1
ATOM 2159 C CA . GLN A 1 263 ? 1.128 -5.721 19.707 1.00 94.69 263 GLN A CA 1
ATOM 2160 C C . GLN A 1 263 ? -0.088 -4.852 20.058 1.00 94.69 263 GLN A C 1
ATOM 2162 O O . GLN A 1 263 ? -0.593 -4.930 21.171 1.00 94.69 263 GLN A O 1
ATOM 2167 N N . ILE A 1 264 ? -0.575 -4.033 19.121 1.00 94.50 264 ILE A N 1
ATOM 2168 C CA . ILE A 1 264 ? -1.711 -3.120 19.362 1.00 94.50 264 ILE A CA 1
ATOM 2169 C C . ILE A 1 264 ? -3.071 -3.828 19.326 1.00 94.50 264 ILE A C 1
ATOM 2171 O O . ILE A 1 264 ? -4.079 -3.273 19.757 1.00 94.50 264 ILE A O 1
ATOM 2175 N N . LYS A 1 265 ? -3.125 -5.034 18.757 1.00 93.00 265 LYS A N 1
ATOM 2176 C CA . LYS A 1 265 ? -4.368 -5.763 18.498 1.00 93.00 265 LYS A CA 1
ATOM 2177 C C . LYS A 1 265 ? -5.225 -5.993 19.752 1.00 93.00 265 LYS A C 1
ATOM 2179 O O . LYS A 1 265 ? -6.428 -5.771 19.642 1.00 93.00 265 LYS A O 1
ATOM 2184 N N . PRO A 1 266 ? -4.689 -6.396 20.923 1.00 93.44 266 PRO A N 1
ATOM 2185 C CA . PRO A 1 266 ? -5.503 -6.569 22.126 1.00 93.44 266 PRO A CA 1
ATOM 2186 C C . PRO A 1 266 ? -6.264 -5.298 22.523 1.00 93.44 266 PRO A C 1
ATOM 2188 O O . PRO A 1 266 ? -7.460 -5.373 22.781 1.00 93.44 266 PRO A O 1
ATOM 2191 N N . ALA A 1 267 ? -5.619 -4.128 22.462 1.00 94.06 267 ALA A N 1
ATOM 2192 C CA . ALA A 1 267 ? -6.263 -2.846 22.758 1.00 94.06 267 ALA A CA 1
ATOM 2193 C C . ALA A 1 267 ? -7.427 -2.544 21.799 1.00 94.06 267 ALA A C 1
ATOM 2195 O O . ALA A 1 267 ? -8.490 -2.079 22.210 1.00 94.06 267 ALA A O 1
ATOM 2196 N N . TRP A 1 268 ? -7.255 -2.859 20.510 1.00 93.00 268 TRP A N 1
ATOM 2197 C CA . TRP A 1 268 ? -8.334 -2.741 19.528 1.00 93.00 268 TRP A CA 1
ATOM 2198 C C . TRP A 1 268 ? -9.505 -3.675 19.833 1.00 93.00 268 TRP A C 1
ATOM 2200 O O . TRP A 1 268 ? -10.651 -3.247 19.721 1.00 93.00 268 TRP A O 1
ATOM 2210 N N . LEU A 1 269 ? -9.234 -4.928 20.211 1.00 91.44 269 LEU A N 1
ATOM 2211 C CA . LEU A 1 269 ? -10.274 -5.898 20.563 1.00 91.44 269 LEU A CA 1
ATOM 2212 C C . LEU A 1 269 ? -11.054 -5.463 21.800 1.00 91.44 269 LEU A C 1
ATOM 2214 O O . LEU A 1 269 ? -12.280 -5.446 21.760 1.00 91.44 269 LEU A O 1
ATOM 2218 N N . ASN A 1 270 ? -10.356 -5.012 22.843 1.00 93.38 270 ASN A N 1
ATOM 2219 C CA . ASN A 1 270 ? -10.987 -4.502 24.056 1.00 93.38 270 ASN A CA 1
ATOM 2220 C C . ASN A 1 270 ? -11.982 -3.381 23.740 1.00 93.38 270 ASN A C 1
ATOM 2222 O O . ASN A 1 270 ? -13.085 -3.381 24.268 1.00 93.38 270 ASN A O 1
ATOM 2226 N N . ILE A 1 271 ? -11.628 -2.447 22.852 1.00 93.12 271 ILE A N 1
ATOM 2227 C CA . ILE A 1 271 ? -12.533 -1.360 22.451 1.00 93.12 271 ILE A CA 1
ATOM 2228 C C . ILE A 1 271 ? -13.664 -1.859 21.549 1.00 93.12 271 ILE A C 1
ATOM 2230 O O . ILE A 1 271 ? -14.805 -1.422 21.685 1.00 93.12 271 ILE A O 1
ATOM 2234 N N . LEU A 1 272 ? -13.375 -2.759 20.610 1.00 89.81 272 LEU A N 1
ATOM 2235 C CA . LEU A 1 272 ? -14.387 -3.320 19.714 1.00 89.81 272 LEU A CA 1
ATOM 2236 C C . LEU A 1 272 ? -15.491 -4.046 20.488 1.00 89.81 272 LEU A C 1
ATOM 2238 O O . LEU A 1 272 ? -16.669 -3.864 20.165 1.00 89.81 272 LEU A O 1
ATOM 2242 N N . ASP A 1 273 ? -15.101 -4.808 21.507 1.00 87.38 273 ASP A N 1
ATOM 2243 C CA . ASP A 1 273 ? -15.974 -5.683 22.286 1.00 87.38 273 ASP A CA 1
ATOM 2244 C C . ASP A 1 273 ? -16.562 -5.000 23.534 1.00 87.38 273 ASP A C 1
ATOM 2246 O O . ASP A 1 273 ? -17.328 -5.624 24.265 1.00 87.38 273 ASP A O 1
ATOM 2250 N N . GLN A 1 274 ? -16.264 -3.713 23.764 1.00 80.62 274 GLN A N 1
ATOM 2251 C CA . GLN A 1 274 ? -16.900 -2.924 24.825 1.00 80.62 274 GLN A CA 1
ATOM 2252 C C . GLN A 1 274 ? -18.430 -2.910 24.682 1.00 80.62 274 GLN A C 1
ATOM 2254 O O . GLN A 1 274 ? -18.980 -2.736 23.584 1.00 80.62 274 GLN A O 1
ATOM 2259 N N . ASP A 1 275 ? -19.114 -3.078 25.815 1.00 55.81 275 ASP A N 1
ATOM 2260 C CA . ASP A 1 275 ? -20.573 -3.158 25.878 1.00 55.81 275 ASP A CA 1
ATOM 2261 C C . ASP A 1 275 ? -21.298 -1.833 25.621 1.00 55.81 275 ASP A C 1
ATOM 2263 O O . ASP A 1 275 ? -20.923 -0.783 26.193 1.00 55.81 275 ASP A O 1
#

Radius of gyration: 20.28 Å; Cα contacts (8 Å, |Δi|>4): 326; chains: 1; bounding box: 49×30×57 Å

Mean predicted aligned error: 5.26 Å

Foldseek 3Di:
DFQDQVVLLVVLVVDALLVLLLLCLVLQVLLVDPVSNKAALLLQVLLCVLSVHDSVRNVVSQVVCVVVQQWDADPRIIHGRDDPQPLDDPLFLVGQVVFFAAFPLKKKFKFADPPVQPPVLVVVLVVVLLLLLWFQDPPGGTMDGPGGPCSLVSNQVSCCVSVVDNRMDTDIDDDDDPVVSVVVLVSDPQVVLQVRLQNLLVVLLVVLVVLPPDALSVLSSSCSSSSSVVSVVSSSPNSHHVVNHPVVSNVSSVVSSSVSSNSSVVSSVCSSPDD

Solvent-accessible surface area (backbone atoms only — not comparable to full-atom values): 15266 Å² total; per-residue (Å²): 118,80,84,51,64,70,62,27,44,54,50,54,71,72,50,52,52,57,56,52,58,55,48,50,46,55,54,36,44,63,60,74,40,80,76,49,42,37,44,38,65,66,33,53,47,46,50,23,70,65,65,84,41,52,66,68,50,48,55,52,24,55,53,52,38,36,75,69,63,52,29,42,77,56,96,72,25,39,29,73,46,76,73,85,52,84,62,59,70,68,79,48,57,83,56,58,64,76,30,60,45,88,60,80,82,32,27,38,36,40,31,61,69,82,71,83,62,51,72,67,48,49,53,52,48,53,54,50,39,42,46,64,35,36,43,81,41,90,101,67,31,35,34,36,77,56,17,48,64,62,46,70,60,33,52,50,50,53,45,30,71,63,68,76,45,77,73,55,48,79,45,76,46,64,90,69,54,71,68,56,51,57,56,56,61,64,77,50,67,45,70,55,54,44,50,31,24,51,55,42,33,53,50,51,55,53,48,44,65,60,46,75,80,48,58,44,65,58,39,44,48,51,48,52,26,45,50,49,54,49,47,59,53,50,38,51,47,53,73,75,42,67,95,68,41,58,53,67,44,45,50,49,24,53,50,53,50,49,50,42,36,61,67,51,40,62,38,47,48,56,45,42,68,56,130

Nearest PDB structures (foldseek):
  3kfw-assembly1_X  TM=6.057E-01  e=1.252E-07  Mycobacterium tuberculosis
  2w25-assembly1_B  TM=3.423E-01  e=1.474E-01  Mycobacterium tuberculosis H37Rv
  2qz8-assembly1_B-2  TM=3.220E-01  e=3.004E-01  Mycobacterium tuberculosis H37Rv
  2w29-assembly1_B  TM=3.525E-01  e=3.160E-01  Mycobacterium tuberculosis H37Rv
  2vc1-assembly1_B  TM=3.264E-01  e=1.126E+00  Mycobacterium tuberculosis H37Rv